Protein AF-A0A1F3T112-F1 (afdb_monomer_lite)

Sequence (238 aa):
MIRIKRAFFIVFVGALIASSVSVRAEDIHVVSDEAPTLCEIGVLLYGKCGAFRELAEWSGIPAPYRVRAGQKLILRHPGMPREQGRGLLLAYWRAHFGLPKSVASVEIARPEEKQLPEDKPPPTFEALVEKSTQTEMARNPESPRAVELRKITDVQTAFAKAREDFSQKNYEAALSGAREIREQDSAFLPAWLLELAVFRSLKKEEEARAFASELLVKHPSASALPVLRPYLNEVATP

pLDDT: mean 79.62, std 17.68, range [39.5, 98.38]

Structure (mmCIF, N/CA/C/O backbone):
data_AF-A0A1F3T112-F1
#
_entry.id   AF-A0A1F3T112-F1
#
loop_
_atom_site.group_PDB
_atom_site.id
_atom_site.type_symbol
_atom_site.label_atom_id
_atom_site.label_alt_id
_atom_site.label_comp_id
_atom_site.label_asym_id
_atom_site.label_entity_id
_atom_site.label_seq_id
_atom_site.pdbx_PDB_ins_code
_atom_site.Cartn_x
_atom_site.Cartn_y
_atom_site.Cartn_z
_atom_site.occupancy
_atom_site.B_iso_or_equiv
_atom_site.auth_seq_id
_atom_site.auth_comp_id
_atom_site.auth_asym_id
_atom_site.auth_atom_id
_atom_site.pdbx_PDB_model_num
ATOM 1 N N . MET A 1 1 ? 61.501 -43.255 -66.761 1.00 39.50 1 MET A N 1
ATOM 2 C CA . MET A 1 1 ? 61.876 -42.342 -65.653 1.00 39.50 1 MET A CA 1
ATOM 3 C C . MET A 1 1 ? 60.848 -41.217 -65.617 1.00 39.50 1 MET A C 1
ATOM 5 O O . MET A 1 1 ? 60.592 -40.691 -66.681 1.00 39.50 1 MET A O 1
ATOM 9 N N . ILE A 1 2 ? 60.149 -40.797 -64.563 1.00 42.50 2 ILE A N 1
ATOM 10 C CA . ILE A 1 2 ? 59.969 -41.154 -63.147 1.00 42.50 2 ILE A CA 1
ATOM 11 C C . ILE A 1 2 ? 58.520 -40.690 -62.848 1.00 42.50 2 ILE A C 1
ATOM 13 O O . ILE A 1 2 ? 58.177 -39.550 -63.149 1.00 42.50 2 ILE A O 1
ATOM 17 N N . ARG A 1 3 ? 57.645 -41.560 -62.318 1.00 45.06 3 ARG A N 1
ATOM 18 C CA . ARG A 1 3 ? 56.271 -41.204 -61.900 1.00 45.06 3 ARG A CA 1
ATOM 19 C C . ARG A 1 3 ? 56.273 -40.925 -60.394 1.00 45.06 3 ARG A C 1
ATOM 21 O O . ARG A 1 3 ? 56.417 -41.861 -59.615 1.00 45.06 3 ARG A O 1
ATOM 28 N N . ILE A 1 4 ? 56.095 -39.670 -59.984 1.00 50.81 4 ILE A N 1
ATOM 29 C CA . ILE A 1 4 ? 55.945 -39.290 -58.570 1.00 50.81 4 ILE A CA 1
ATOM 30 C C . ILE A 1 4 ? 54.456 -39.360 -58.213 1.00 50.81 4 ILE A C 1
ATOM 32 O O . ILE A 1 4 ? 53.668 -38.509 -58.618 1.00 50.81 4 ILE A O 1
ATOM 36 N N . LYS A 1 5 ? 54.063 -40.393 -57.462 1.00 57.38 5 LYS A N 1
ATOM 37 C CA . LYS A 1 5 ? 52.743 -40.484 -56.825 1.00 57.38 5 LYS A CA 1
ATOM 38 C C . LYS A 1 5 ? 52.795 -39.706 -55.507 1.00 57.38 5 LYS A C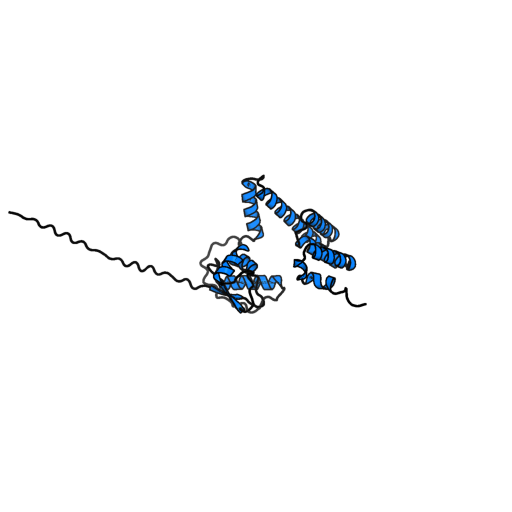 1
ATOM 40 O O . LYS A 1 5 ? 53.465 -40.139 -54.576 1.00 57.38 5 LYS A O 1
ATOM 45 N N . ARG A 1 6 ? 52.108 -38.565 -55.419 1.00 55.00 6 ARG A N 1
ATOM 46 C CA . ARG A 1 6 ? 51.871 -37.868 -54.144 1.00 55.00 6 ARG A CA 1
ATOM 47 C C . ARG A 1 6 ? 50.608 -38.441 -53.503 1.00 55.00 6 ARG A C 1
ATOM 49 O O . ARG A 1 6 ? 49.518 -38.257 -54.031 1.00 55.00 6 ARG A O 1
ATOM 56 N N . ALA A 1 7 ? 50.772 -39.160 -52.397 1.00 54.03 7 ALA A N 1
ATOM 57 C CA . ALA A 1 7 ? 49.674 -39.592 -51.542 1.00 54.03 7 ALA A CA 1
ATOM 58 C C . ALA A 1 7 ? 49.319 -38.447 -50.580 1.00 54.03 7 ALA A C 1
ATOM 60 O O . ALA A 1 7 ? 50.160 -38.016 -49.796 1.00 54.03 7 ALA A O 1
ATOM 61 N N . PHE A 1 8 ? 48.089 -37.940 -50.666 1.00 51.94 8 PHE A N 1
ATOM 62 C CA . PHE A 1 8 ? 47.525 -37.000 -49.699 1.00 51.94 8 PHE A CA 1
ATOM 63 C C . PHE A 1 8 ? 46.836 -37.809 -48.597 1.00 51.94 8 PHE A C 1
ATOM 65 O O . PHE A 1 8 ? 45.792 -38.416 -48.825 1.00 51.94 8 PHE A O 1
ATOM 72 N N . PHE A 1 9 ? 47.444 -37.846 -47.414 1.00 43.34 9 PHE A N 1
ATOM 73 C CA . PHE A 1 9 ? 46.849 -38.422 -46.211 1.00 43.34 9 PHE A CA 1
ATOM 74 C C . PHE A 1 9 ? 46.041 -37.313 -45.523 1.00 43.34 9 PHE A C 1
ATOM 76 O O . PHE A 1 9 ? 46.605 -36.439 -44.869 1.00 43.34 9 PHE A O 1
ATOM 83 N N . ILE A 1 10 ? 44.723 -37.295 -45.730 1.00 50.50 10 ILE A N 1
ATOM 84 C CA . ILE A 1 10 ? 43.816 -36.400 -45.003 1.00 50.50 10 ILE A CA 1
ATOM 85 C C . ILE A 1 10 ? 43.464 -37.098 -43.689 1.00 50.50 10 ILE A C 1
ATOM 87 O O . ILE A 1 10 ? 42.673 -38.038 -43.664 1.00 50.50 10 ILE A O 1
ATOM 91 N N . VAL A 1 11 ? 44.081 -36.654 -42.595 1.00 50.38 11 VAL A N 1
ATOM 92 C CA . VAL A 1 11 ? 43.719 -37.064 -41.234 1.00 50.38 11 VAL A CA 1
ATOM 93 C C . VAL A 1 11 ? 42.527 -36.213 -40.795 1.00 50.38 11 VAL A C 1
ATOM 95 O O . VAL A 1 11 ? 42.681 -35.049 -40.434 1.00 50.38 11 VAL A O 1
ATOM 98 N N . PHE A 1 12 ? 41.324 -36.785 -40.857 1.00 43.09 12 PHE A N 1
ATOM 99 C CA . PHE A 1 12 ? 40.113 -36.190 -40.289 1.00 43.09 12 PHE A CA 1
ATOM 100 C C . PHE A 1 12 ? 40.111 -36.448 -38.775 1.00 43.09 12 PHE A C 1
ATOM 102 O O . PHE A 1 12 ? 39.718 -37.516 -38.309 1.00 43.09 12 PHE A O 1
ATOM 109 N N . VAL A 1 13 ? 40.589 -35.478 -37.994 1.00 50.38 13 VAL A N 1
ATOM 110 C CA . VAL A 1 13 ? 40.415 -35.474 -36.535 1.00 50.38 13 VAL A CA 1
ATOM 111 C C . VAL A 1 13 ? 38.978 -35.041 -36.249 1.00 50.38 13 VAL A C 1
ATOM 113 O O . VAL A 1 13 ? 38.666 -33.855 -36.179 1.00 50.38 13 VAL A O 1
ATOM 116 N N . GLY A 1 14 ? 38.079 -36.019 -36.144 1.00 41.16 14 GLY A N 1
ATOM 117 C CA . GLY A 1 14 ? 36.708 -35.811 -35.689 1.00 41.16 14 GLY A CA 1
ATOM 118 C C . GLY A 1 14 ? 36.683 -35.499 -34.195 1.00 41.16 14 GLY A C 1
ATOM 119 O O . GLY A 1 14 ? 36.590 -36.404 -33.371 1.00 41.16 14 GLY A O 1
ATOM 120 N N . ALA A 1 15 ? 36.773 -34.218 -33.840 1.00 48.06 15 ALA A N 1
ATOM 121 C CA . ALA A 1 15 ? 36.505 -33.754 -32.486 1.00 48.06 15 ALA A CA 1
ATOM 122 C C . ALA A 1 15 ? 34.986 -33.774 -32.237 1.00 48.06 15 ALA A C 1
ATOM 124 O O . ALA A 1 15 ? 34.260 -32.863 -32.630 1.00 48.06 15 ALA A O 1
ATOM 125 N N . LEU A 1 16 ? 34.503 -34.836 -31.588 1.00 46.22 16 LEU A N 1
ATOM 126 C CA . LEU A 1 16 ? 33.183 -34.881 -30.959 1.00 46.22 16 LEU A CA 1
ATOM 127 C C . LEU A 1 16 ? 33.175 -33.888 -29.790 1.00 46.22 16 LEU A C 1
ATOM 129 O O . LEU A 1 16 ? 33.554 -34.219 -28.669 1.00 46.22 16 LEU A O 1
ATOM 133 N N . ILE A 1 17 ? 32.757 -32.651 -30.054 1.00 45.97 17 ILE A N 1
ATOM 134 C CA . ILE A 1 17 ? 32.408 -31.705 -28.996 1.00 45.97 17 ILE A CA 1
ATOM 135 C C . ILE A 1 17 ? 31.058 -32.166 -28.446 1.00 45.97 17 ILE A C 1
ATOM 137 O O . ILE A 1 17 ? 30.002 -31.810 -28.965 1.00 45.97 17 ILE A O 1
ATOM 141 N N . ALA A 1 18 ? 31.087 -33.004 -27.412 1.00 47.16 18 ALA A N 1
ATOM 142 C CA . ALA A 1 18 ? 29.920 -33.245 -26.583 1.00 47.16 18 ALA A CA 1
ATOM 143 C C . ALA A 1 18 ? 29.601 -31.932 -25.857 1.00 47.16 18 ALA A C 1
ATOM 145 O O . ALA A 1 18 ? 30.180 -31.623 -24.817 1.00 47.16 18 ALA A O 1
ATOM 146 N N . SER A 1 19 ? 28.720 -31.116 -26.436 1.00 43.19 19 SER A N 1
ATOM 147 C CA . SER A 1 19 ? 28.121 -29.987 -25.736 1.00 43.19 19 SER A CA 1
ATOM 148 C C . SER A 1 19 ? 27.306 -30.554 -24.580 1.00 43.19 19 SER A C 1
ATOM 150 O O . SER A 1 19 ? 26.163 -30.973 -24.749 1.00 43.19 19 SER A O 1
ATOM 152 N N . SER A 1 20 ? 27.910 -30.617 -23.397 1.00 45.00 20 SER A N 1
ATOM 153 C CA . SER A 1 20 ? 27.201 -30.898 -22.160 1.00 45.00 20 SER A CA 1
ATOM 154 C C . SER A 1 20 ? 26.213 -29.759 -21.928 1.00 45.00 20 SER A C 1
ATOM 156 O O . SER A 1 20 ? 26.572 -28.705 -21.399 1.00 45.00 20 SER A O 1
ATOM 158 N N . VAL A 1 21 ? 24.968 -29.955 -22.365 1.00 47.19 21 VAL A N 1
ATOM 159 C CA . VAL A 1 21 ? 23.830 -29.154 -21.925 1.00 47.19 21 VAL A CA 1
ATOM 160 C C . VAL A 1 21 ? 23.711 -29.423 -20.434 1.00 47.19 21 VAL A C 1
ATOM 162 O O . VAL A 1 21 ? 23.165 -30.436 -20.006 1.00 47.19 21 VAL A O 1
ATOM 165 N N . SER A 1 22 ? 24.318 -28.548 -19.637 1.00 49.19 22 SER A N 1
ATOM 166 C CA . SER A 1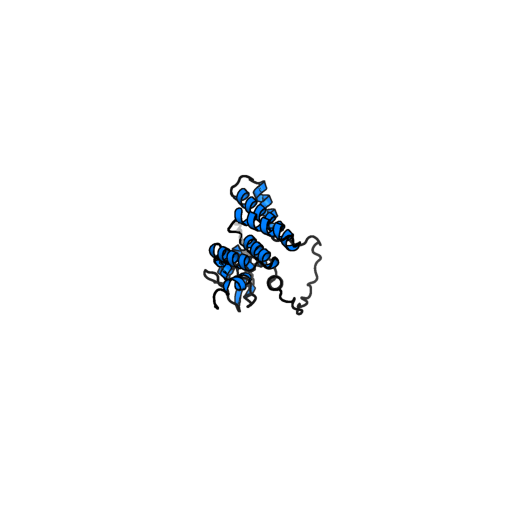 22 ? 24.122 -28.536 -18.197 1.00 49.19 22 SER A CA 1
ATOM 167 C C . SER A 1 22 ? 22.663 -28.159 -17.974 1.00 49.19 22 SER A C 1
ATOM 169 O O . SER A 1 22 ? 22.294 -26.984 -18.039 1.00 49.19 22 SER A O 1
ATOM 171 N N . VAL A 1 23 ? 21.811 -29.177 -17.833 1.00 48.25 23 VAL A N 1
ATOM 172 C CA . VAL A 1 23 ? 20.421 -29.025 -17.413 1.00 48.25 23 VAL A CA 1
ATOM 173 C C . VAL A 1 23 ? 20.492 -28.448 -16.008 1.00 48.25 23 VAL A C 1
ATOM 175 O O . VAL A 1 23 ? 20.708 -29.161 -15.030 1.00 48.25 23 VAL A O 1
ATOM 178 N N . ARG A 1 24 ? 20.425 -27.118 -15.920 1.00 57.62 24 ARG A N 1
ATOM 179 C CA . ARG A 1 24 ? 20.370 -26.418 -14.643 1.00 57.62 24 ARG A CA 1
ATOM 180 C C . ARG A 1 24 ? 19.117 -26.909 -13.932 1.00 57.62 24 ARG A C 1
ATOM 182 O O . ARG A 1 24 ? 18.027 -26.806 -14.490 1.00 57.62 24 ARG A O 1
ATOM 189 N N . ALA A 1 25 ? 19.299 -27.477 -12.744 1.00 63.38 25 ALA A N 1
ATOM 190 C CA . ALA A 1 25 ? 18.195 -27.889 -11.896 1.00 63.38 25 ALA A CA 1
ATOM 191 C C . ALA A 1 25 ? 17.246 -26.696 -11.718 1.00 63.38 25 ALA A C 1
ATOM 193 O O . ALA A 1 25 ? 17.682 -25.602 -11.359 1.00 63.38 25 ALA A O 1
ATOM 194 N N . GLU A 1 26 ? 15.973 -26.887 -12.052 1.00 74.25 26 GLU A N 1
ATOM 195 C CA . GLU A 1 26 ? 14.955 -25.866 -11.836 1.00 74.25 26 GLU A CA 1
ATOM 196 C C . GLU A 1 26 ? 14.744 -25.691 -10.329 1.00 74.25 26 GLU A C 1
ATOM 198 O O . GLU A 1 26 ? 14.523 -26.667 -9.606 1.00 74.25 26 GLU A O 1
ATOM 203 N N . ASP A 1 27 ? 14.819 -24.453 -9.843 1.00 80.75 27 ASP A N 1
ATOM 204 C CA . ASP A 1 27 ? 14.589 -24.170 -8.432 1.00 80.75 27 ASP A CA 1
ATOM 205 C C . ASP A 1 27 ? 13.086 -24.196 -8.150 1.00 80.75 27 ASP A C 1
ATOM 207 O O . ASP A 1 27 ? 12.318 -23.379 -8.656 1.00 80.75 27 ASP A O 1
ATOM 211 N N . ILE A 1 28 ? 12.650 -25.144 -7.321 1.00 85.25 28 ILE A N 1
ATOM 212 C CA . ILE A 1 28 ? 11.244 -25.265 -6.925 1.00 85.25 28 ILE A CA 1
ATOM 213 C C . ILE A 1 28 ? 11.019 -24.504 -5.615 1.00 85.25 28 ILE A C 1
ATOM 215 O O . ILE A 1 28 ? 11.576 -24.853 -4.566 1.00 85.25 28 ILE A O 1
ATOM 219 N N . HIS A 1 29 ? 10.153 -23.496 -5.648 1.00 83.56 29 HIS A N 1
ATOM 220 C CA . HIS A 1 29 ? 9.624 -22.823 -4.465 1.00 83.56 29 HIS A CA 1
ATOM 221 C C . HIS A 1 29 ? 8.241 -23.375 -4.122 1.00 83.56 29 HIS A C 1
ATOM 223 O O . HIS A 1 29 ? 7.421 -23.583 -5.007 1.00 83.56 29 HIS A O 1
ATOM 229 N N . VAL A 1 30 ? 7.969 -23.630 -2.844 1.00 85.88 30 VAL A N 1
ATOM 230 C CA . VAL A 1 30 ? 6.639 -24.051 -2.387 1.00 85.88 30 VAL A CA 1
ATOM 231 C C . VAL A 1 30 ? 5.986 -22.855 -1.717 1.00 85.88 30 VAL A C 1
ATOM 233 O O . VAL A 1 30 ? 6.515 -22.346 -0.732 1.00 85.88 30 VAL A O 1
ATOM 236 N N . VAL A 1 31 ? 4.854 -22.427 -2.266 1.00 84.12 31 VAL A N 1
ATOM 237 C CA . VAL A 1 31 ? 4.015 -21.352 -1.733 1.00 84.12 31 VAL A CA 1
ATOM 238 C C . VAL A 1 31 ? 3.569 -21.769 -0.331 1.00 84.12 31 VAL A C 1
ATOM 240 O O . VAL A 1 31 ? 2.913 -22.794 -0.181 1.00 84.12 31 VAL A O 1
ATOM 243 N N . SER A 1 32 ? 3.949 -21.037 0.711 1.00 77.25 32 SER A N 1
ATOM 244 C CA . SER A 1 32 ? 3.399 -21.228 2.057 1.00 77.25 32 SER A CA 1
ATOM 245 C C . SER A 1 32 ? 1.956 -20.705 2.171 1.00 77.25 32 SER A C 1
ATOM 247 O O . SER A 1 32 ? 1.425 -20.029 1.296 1.00 77.25 32 SER A O 1
ATOM 249 N N . ASP A 1 33 ? 1.288 -21.047 3.262 1.00 71.88 33 ASP A N 1
ATOM 250 C CA . ASP A 1 33 ? 0.106 -20.340 3.777 1.00 71.88 33 ASP A CA 1
ATOM 251 C C . ASP A 1 33 ? 0.403 -18.869 4.114 1.00 71.88 33 ASP A C 1
ATOM 253 O O . ASP A 1 33 ? -0.454 -18.002 3.972 1.00 71.88 33 ASP A O 1
ATOM 257 N N . GLU A 1 34 ? 1.655 -18.594 4.459 1.00 66.56 34 GLU A N 1
ATOM 258 C CA . GLU A 1 34 ? 2.261 -17.271 4.598 1.00 66.56 34 GLU A CA 1
ATOM 259 C C . GLU A 1 34 ? 2.786 -16.692 3.263 1.00 66.56 34 GLU A C 1
ATOM 261 O O . GLU A 1 34 ? 3.759 -15.942 3.263 1.00 66.56 34 GLU A O 1
ATOM 266 N N . ALA A 1 35 ? 2.274 -17.112 2.100 1.00 61.72 35 ALA A N 1
ATOM 267 C CA . ALA A 1 35 ? 2.962 -16.790 0.852 1.00 61.72 35 ALA A CA 1
ATOM 268 C C . ALA A 1 35 ? 2.615 -15.422 0.252 1.00 61.72 35 ALA A C 1
ATOM 270 O O . ALA A 1 35 ? 1.434 -15.108 0.069 1.00 61.72 35 ALA A O 1
ATOM 271 N N . PRO A 1 36 ? 3.639 -14.689 -0.220 1.00 69.44 36 PRO A N 1
ATOM 272 C CA . PRO A 1 36 ? 3.463 -13.539 -1.088 1.00 69.44 36 PRO A CA 1
ATOM 273 C C . PRO A 1 36 ? 2.715 -13.871 -2.379 1.00 69.44 36 PRO A C 1
ATOM 275 O O . PRO A 1 36 ? 2.816 -14.959 -2.951 1.00 69.44 36 PRO A O 1
ATOM 278 N N . THR A 1 37 ? 1.975 -12.882 -2.866 1.00 83.06 37 THR A N 1
ATOM 279 C CA . THR A 1 37 ? 1.423 -12.854 -4.217 1.00 83.06 37 THR A CA 1
ATOM 280 C C . THR A 1 37 ? 2.536 -13.059 -5.250 1.00 83.06 37 THR A C 1
ATOM 282 O O . THR A 1 37 ? 3.698 -12.718 -5.027 1.00 83.06 37 THR A O 1
ATOM 285 N N . LEU A 1 38 ? 2.195 -13.563 -6.440 1.00 86.00 38 LEU A N 1
ATOM 286 C CA . LEU A 1 38 ? 3.172 -13.721 -7.528 1.00 86.00 38 LEU A CA 1
ATOM 287 C C . LEU A 1 38 ? 3.901 -12.407 -7.881 1.00 86.00 38 LEU A C 1
ATOM 289 O O . LEU A 1 38 ? 5.060 -12.450 -8.286 1.00 86.00 38 LEU A O 1
ATOM 293 N N . CYS A 1 39 ? 3.247 -11.250 -7.715 1.00 83.38 39 CYS A N 1
ATOM 294 C CA . CYS A 1 39 ? 3.878 -9.940 -7.902 1.00 83.38 39 CYS A CA 1
ATOM 295 C C . CYS A 1 39 ? 4.933 -9.662 -6.828 1.00 83.38 39 CYS A C 1
ATOM 297 O O . CYS A 1 39 ? 6.038 -9.263 -7.175 1.00 83.38 39 CYS A O 1
ATOM 299 N N . GLU A 1 40 ? 4.643 -9.922 -5.553 1.00 82.50 40 GLU A N 1
ATOM 300 C CA . GLU A 1 40 ? 5.615 -9.759 -4.464 1.00 82.50 40 GLU A CA 1
ATOM 301 C C . GLU A 1 40 ? 6.806 -10.709 -4.625 1.00 82.50 40 GLU A C 1
ATOM 303 O O . GLU A 1 40 ? 7.947 -10.282 -4.474 1.00 82.50 40 GLU A O 1
ATOM 308 N N . ILE A 1 41 ? 6.567 -11.962 -5.031 1.00 84.19 41 ILE A N 1
ATOM 309 C CA . ILE A 1 41 ? 7.642 -12.903 -5.388 1.00 84.19 41 ILE A CA 1
ATOM 310 C C . ILE A 1 41 ? 8.484 -12.333 -6.540 1.00 84.19 41 ILE A C 1
ATOM 312 O O . ILE A 1 41 ? 9.713 -12.353 -6.480 1.00 84.19 41 ILE A O 1
ATOM 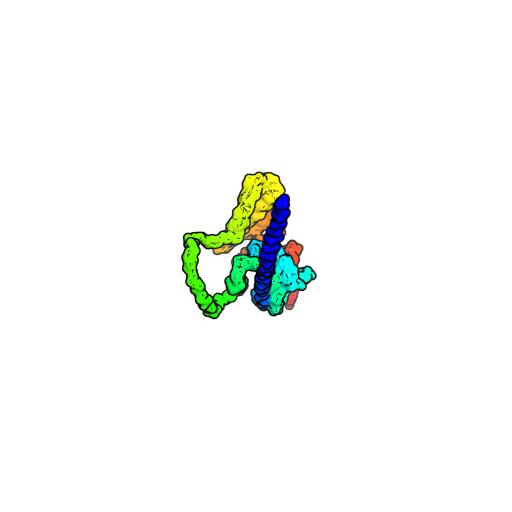316 N N . GLY A 1 42 ? 7.835 -11.783 -7.569 1.00 85.69 42 GLY A N 1
ATOM 317 C CA . GLY A 1 42 ? 8.492 -11.121 -8.696 1.00 85.69 42 GLY A CA 1
ATOM 318 C C . GLY A 1 42 ? 9.348 -9.921 -8.280 1.00 85.69 42 GLY A C 1
ATOM 319 O O . GLY A 1 42 ? 10.491 -9.793 -8.709 1.00 85.69 42 GLY A O 1
ATOM 320 N N . VAL A 1 43 ? 8.840 -9.055 -7.405 1.00 80.75 43 VAL A N 1
ATOM 321 C CA . VAL A 1 43 ? 9.596 -7.906 -6.885 1.00 80.75 43 VAL A CA 1
ATOM 322 C C . VAL A 1 43 ? 10.783 -8.373 -6.045 1.00 80.75 43 VAL A C 1
ATOM 324 O O . VAL A 1 43 ? 11.893 -7.896 -6.259 1.00 80.75 43 VAL A O 1
ATOM 327 N N . LEU A 1 44 ? 10.576 -9.316 -5.126 1.00 80.31 44 LEU A N 1
ATOM 328 C CA . LEU A 1 44 ? 11.599 -9.721 -4.160 1.00 80.31 44 LEU A CA 1
ATOM 329 C C . LEU A 1 44 ? 12.722 -10.548 -4.785 1.00 80.31 44 LEU A C 1
ATOM 331 O O . LEU A 1 44 ? 13.876 -10.374 -4.407 1.00 80.31 44 LEU A O 1
ATOM 335 N N . LEU A 1 45 ? 12.402 -11.433 -5.732 1.00 82.00 45 LEU A N 1
ATOM 336 C CA . LEU A 1 45 ? 13.401 -12.296 -6.369 1.00 82.00 45 LEU A CA 1
ATOM 337 C C . LEU A 1 45 ? 13.936 -11.732 -7.690 1.00 82.00 45 LEU A C 1
ATOM 339 O O . LEU A 1 45 ? 15.067 -12.022 -8.058 1.00 82.00 45 LEU A O 1
ATOM 343 N N . TYR A 1 46 ? 13.142 -10.940 -8.416 1.00 82.25 46 TYR A N 1
ATOM 344 C CA . TYR A 1 46 ? 13.480 -10.484 -9.771 1.00 82.25 46 TYR A CA 1
ATOM 345 C C . TYR A 1 46 ? 13.518 -8.956 -9.917 1.00 82.25 46 TYR A C 1
ATOM 347 O O . TYR A 1 46 ? 13.775 -8.452 -11.010 1.00 82.25 46 TYR A O 1
ATOM 355 N N . GLY A 1 47 ? 13.248 -8.201 -8.847 1.00 79.75 47 GLY A N 1
ATOM 356 C CA . GLY A 1 47 ? 13.315 -6.736 -8.830 1.00 79.75 47 GLY A CA 1
ATOM 357 C C . GLY A 1 47 ? 12.200 -6.025 -9.603 1.00 79.75 47 GLY A C 1
ATOM 358 O O . GLY A 1 47 ? 12.234 -4.803 -9.733 1.00 79.75 47 GLY A O 1
ATOM 359 N N . LYS A 1 48 ? 11.210 -6.751 -10.140 1.00 84.38 48 LYS A N 1
ATOM 360 C CA . LYS A 1 48 ? 10.116 -6.174 -10.938 1.00 84.38 48 LYS A CA 1
ATOM 361 C C . LYS A 1 48 ? 8.807 -6.929 -10.708 1.00 84.38 48 LYS A C 1
ATOM 363 O O . LYS A 1 48 ? 8.766 -8.149 -10.834 1.00 84.38 48 LYS A O 1
ATOM 368 N N . CYS A 1 49 ? 7.702 -6.212 -10.478 1.00 79.38 49 CYS A N 1
ATOM 369 C CA . CYS A 1 49 ? 6.388 -6.860 -10.356 1.00 79.38 49 CYS A CA 1
ATOM 370 C C . CYS A 1 49 ? 6.035 -7.626 -11.638 1.00 79.38 49 CYS A C 1
ATOM 372 O O . CYS A 1 49 ? 5.577 -8.757 -11.558 1.00 79.38 49 CYS A O 1
ATOM 374 N N . GLY A 1 50 ? 6.352 -7.086 -12.825 1.00 85.38 50 GLY A N 1
ATOM 375 C CA . GLY A 1 50 ? 6.063 -7.728 -14.118 1.00 85.38 50 GLY A CA 1
ATOM 376 C C . GLY A 1 50 ? 6.615 -9.152 -14.296 1.00 85.38 50 GLY A C 1
ATOM 377 O O . GLY A 1 50 ? 6.089 -9.892 -15.126 1.00 85.38 50 GLY A O 1
ATOM 378 N N . ALA A 1 51 ? 7.597 -9.571 -13.486 1.00 87.19 51 ALA A N 1
ATOM 379 C CA . ALA A 1 51 ? 8.094 -10.948 -13.458 1.00 87.19 51 ALA A CA 1
ATOM 380 C C . ALA A 1 51 ? 7.022 -11.970 -13.036 1.00 87.19 51 ALA A C 1
ATOM 382 O O . ALA A 1 51 ? 7.174 -13.152 -13.325 1.00 87.19 51 ALA A O 1
ATOM 383 N N . PHE A 1 52 ? 5.912 -11.539 -12.421 1.00 90.19 52 PHE A N 1
ATOM 384 C CA . PHE A 1 52 ? 4.808 -12.425 -12.040 1.00 90.19 52 PHE A CA 1
ATOM 385 C C . PHE A 1 52 ? 4.256 -13.230 -13.227 1.00 90.19 52 PHE A C 1
ATOM 387 O O . PHE A 1 52 ? 3.825 -14.366 -13.045 1.00 90.19 52 PHE A O 1
ATOM 394 N N . ARG A 1 53 ? 4.267 -12.651 -14.440 1.00 91.38 53 ARG A N 1
ATOM 395 C CA . ARG A 1 53 ? 3.783 -13.311 -15.664 1.00 91.38 53 ARG A CA 1
ATOM 396 C C . ARG A 1 53 ? 4.728 -14.420 -16.101 1.00 91.38 53 ARG A C 1
ATOM 398 O O . ARG A 1 53 ? 4.269 -15.511 -16.406 1.00 91.38 53 ARG A O 1
ATOM 405 N N . GLU A 1 54 ? 6.026 -14.136 -16.068 1.00 89.62 54 GLU A N 1
ATOM 406 C CA . GLU A 1 54 ? 7.088 -15.093 -16.388 1.00 89.62 54 GLU A CA 1
ATOM 407 C C . GLU A 1 54 ? 7.071 -16.255 -15.377 1.00 89.62 54 GLU A C 1
ATOM 409 O O . GLU A 1 54 ? 7.028 -17.415 -15.769 1.00 89.62 54 GLU A O 1
ATOM 414 N N . LEU A 1 55 ? 6.975 -15.949 -14.077 1.00 89.81 55 LEU A N 1
ATOM 415 C CA . LEU A 1 55 ? 6.806 -16.930 -12.996 1.00 89.81 55 LEU A CA 1
ATOM 416 C C . LEU A 1 55 ? 5.571 -17.816 -13.191 1.00 89.81 55 LEU A C 1
ATOM 418 O O . LEU A 1 55 ? 5.640 -19.035 -13.007 1.00 89.81 55 LEU A O 1
ATOM 422 N N . ALA A 1 56 ? 4.436 -17.204 -13.535 1.00 92.44 56 ALA A N 1
ATOM 423 C CA . ALA A 1 56 ? 3.200 -17.924 -13.795 1.00 92.44 56 ALA A CA 1
ATOM 424 C C . ALA A 1 56 ? 3.333 -18.834 -15.018 1.00 92.44 56 ALA A C 1
ATOM 426 O O . ALA A 1 56 ? 2.937 -19.992 -14.949 1.00 92.44 56 ALA A O 1
ATOM 427 N N . GLU A 1 57 ? 3.936 -18.343 -16.100 1.00 91.44 57 GLU A N 1
ATOM 428 C CA . GLU A 1 57 ? 4.182 -19.108 -17.321 1.00 91.44 57 GLU A CA 1
ATOM 429 C C . GLU A 1 57 ? 5.113 -20.299 -17.063 1.00 91.44 57 GLU A C 1
ATOM 431 O O . GLU A 1 57 ? 4.765 -21.429 -17.404 1.00 91.44 57 GLU A O 1
ATOM 436 N N . TRP A 1 58 ? 6.239 -20.086 -16.373 1.00 91.44 58 TRP A N 1
ATOM 437 C CA . TRP A 1 58 ? 7.156 -21.166 -15.993 1.00 91.44 58 TRP A CA 1
ATOM 438 C C . TRP A 1 58 ? 6.477 -22.216 -15.121 1.00 91.44 58 TRP A C 1
ATOM 440 O O . TRP A 1 58 ? 6.774 -23.398 -15.252 1.00 91.44 58 TRP A O 1
ATOM 450 N N . SER A 1 59 ? 5.555 -21.791 -14.257 1.00 91.88 59 SER A N 1
ATOM 451 C CA . SER A 1 59 ? 4.833 -22.662 -13.325 1.00 91.88 59 SER A CA 1
ATOM 452 C C . SER A 1 59 ? 3.519 -23.216 -13.894 1.00 91.88 59 SER A C 1
ATOM 454 O O . SER A 1 59 ? 2.775 -23.872 -13.164 1.00 91.88 59 SER A O 1
ATOM 456 N N . GLY A 1 60 ? 3.195 -22.942 -15.165 1.00 92.94 60 GLY A N 1
ATOM 457 C CA . GLY A 1 60 ? 1.964 -23.406 -15.812 1.00 92.94 60 GLY A CA 1
ATOM 458 C C . GLY A 1 60 ? 0.671 -22.856 -15.195 1.00 92.94 60 GLY A C 1
ATOM 459 O O . GLY A 1 60 ? -0.350 -23.541 -15.187 1.00 92.94 60 GLY A O 1
ATOM 460 N N . ILE A 1 61 ? 0.698 -21.641 -14.644 1.00 93.06 61 ILE A N 1
ATOM 461 C CA . ILE A 1 61 ? -0.441 -21.010 -13.967 1.00 93.06 61 ILE A CA 1
ATOM 462 C C . ILE A 1 61 ? -1.200 -20.131 -14.971 1.00 93.06 61 ILE A C 1
ATOM 464 O O . ILE A 1 61 ? -0.676 -19.096 -15.390 1.00 93.06 61 ILE A O 1
ATOM 468 N N . PRO A 1 62 ? -2.443 -20.483 -15.347 1.00 93.12 62 PRO A N 1
ATOM 469 C CA . PRO A 1 62 ? -3.228 -19.670 -16.266 1.00 93.12 62 PRO A CA 1
ATOM 470 C C . PRO A 1 62 ? -3.703 -18.371 -15.601 1.00 93.12 62 PRO A C 1
ATOM 472 O O . PRO A 1 62 ? -3.804 -18.270 -14.374 1.00 93.12 62 PRO A O 1
ATOM 475 N N . ALA A 1 63 ? -4.062 -17.378 -16.418 1.00 88.50 63 ALA A N 1
ATOM 476 C CA . ALA A 1 63 ? -4.789 -16.204 -15.942 1.00 88.50 63 ALA A CA 1
ATOM 477 C C . ALA A 1 63 ? -6.068 -16.656 -15.193 1.00 88.50 63 ALA A C 1
ATOM 479 O O . ALA A 1 63 ? -6.750 -17.568 -15.663 1.00 88.50 63 ALA A O 1
ATOM 480 N N . PRO A 1 64 ? -6.402 -16.073 -14.026 1.00 91.06 64 PRO A N 1
ATOM 481 C CA . PRO A 1 64 ? -5.898 -14.814 -13.470 1.00 91.06 64 PRO A CA 1
ATOM 482 C C . PRO A 1 64 ? -4.686 -14.963 -12.522 1.00 91.06 64 PRO A C 1
ATOM 484 O O . PRO A 1 64 ? -4.568 -14.204 -11.566 1.00 91.06 64 PRO A O 1
ATOM 487 N N . TYR A 1 65 ? -3.798 -15.937 -12.756 1.00 91.06 65 TYR A N 1
ATOM 488 C CA . TYR A 1 65 ? -2.533 -16.124 -12.031 1.00 91.06 65 TYR A CA 1
ATOM 489 C C . TYR A 1 65 ? -2.717 -16.327 -10.521 1.00 91.06 65 TYR A C 1
ATOM 491 O O . TYR A 1 65 ? -2.016 -15.749 -9.695 1.00 91.06 65 TYR A O 1
ATOM 499 N N . ARG A 1 66 ? -3.703 -17.144 -10.138 1.00 89.00 66 ARG A N 1
ATOM 500 C CA . ARG A 1 66 ? -3.947 -17.468 -8.727 1.00 89.00 66 ARG A CA 1
ATOM 501 C C . ARG A 1 66 ? -2.971 -18.539 -8.254 1.00 89.00 66 ARG A C 1
ATOM 503 O O . ARG A 1 66 ? -2.888 -19.605 -8.858 1.00 89.00 66 ARG A O 1
ATOM 510 N N . VAL A 1 67 ? -2.309 -18.264 -7.136 1.00 88.81 67 VAL A N 1
ATOM 511 C CA . VAL A 1 67 ? -1.499 -19.233 -6.390 1.00 88.81 67 VAL A CA 1
ATOM 512 C C . VAL A 1 67 ? -2.225 -19.686 -5.130 1.00 88.81 67 VAL A C 1
ATOM 514 O O . VAL A 1 67 ? -3.033 -18.944 -4.571 1.00 88.81 67 VAL A O 1
ATOM 517 N N . ARG A 1 68 ? -1.964 -20.919 -4.696 1.00 88.62 68 ARG A N 1
ATOM 518 C CA . ARG A 1 68 ? -2.487 -21.494 -3.448 1.00 88.62 68 ARG A CA 1
ATOM 519 C C . ARG A 1 68 ? -1.342 -21.970 -2.563 1.00 88.62 68 ARG A C 1
ATOM 521 O O . ARG A 1 68 ? -0.318 -22.410 -3.078 1.00 88.62 68 ARG A O 1
ATOM 528 N N . ALA A 1 69 ? -1.547 -21.955 -1.250 1.00 84.38 69 ALA A N 1
ATOM 529 C CA . ALA A 1 69 ? -0.631 -22.596 -0.313 1.00 84.38 69 ALA A CA 1
ATOM 530 C C . ALA A 1 69 ? -0.382 -24.066 -0.707 1.00 84.38 69 ALA A C 1
ATOM 532 O O . ALA A 1 69 ? -1.291 -24.774 -1.145 1.00 84.38 69 ALA A O 1
ATOM 533 N N . GLY A 1 70 ? 0.867 -24.505 -0.598 1.00 85.31 70 GLY A N 1
ATOM 534 C CA . GLY A 1 70 ? 1.371 -25.799 -1.053 1.00 85.31 70 GLY A CA 1
ATOM 535 C C . GLY A 1 70 ? 1.684 -25.887 -2.552 1.00 85.31 70 GLY A C 1
ATOM 536 O O . GLY A 1 70 ? 2.277 -26.877 -2.986 1.00 85.31 70 GLY A O 1
ATOM 537 N N . GLN A 1 71 ? 1.324 -24.886 -3.363 1.00 91.69 71 GLN A N 1
ATOM 538 C CA . GLN A 1 71 ? 1.600 -24.906 -4.799 1.00 91.69 71 GLN A CA 1
ATOM 539 C C . GLN A 1 71 ? 3.101 -24.765 -5.072 1.00 91.69 71 GLN A C 1
ATOM 541 O O . GLN A 1 71 ? 3.793 -23.958 -4.455 1.00 91.69 71 GLN A O 1
ATOM 546 N N . LYS A 1 72 ? 3.612 -25.559 -6.015 1.00 90.81 72 LYS A N 1
ATOM 547 C CA . LYS A 1 72 ? 5.004 -25.487 -6.464 1.00 90.81 72 LYS A CA 1
ATOM 548 C C . LYS A 1 72 ? 5.128 -24.435 -7.563 1.00 90.81 72 LYS A C 1
ATOM 550 O O . LYS A 1 72 ? 4.429 -24.520 -8.568 1.00 90.81 72 LYS A O 1
ATOM 555 N N . LEU A 1 73 ? 6.015 -23.470 -7.362 1.00 89.69 73 LEU A N 1
ATOM 556 C CA . LEU A 1 73 ? 6.427 -22.478 -8.344 1.00 89.69 73 LEU A CA 1
ATOM 557 C C . LEU A 1 73 ? 7.809 -22.832 -8.873 1.00 89.69 73 LEU A C 1
ATOM 559 O O . LEU A 1 73 ? 8.716 -23.155 -8.103 1.00 89.69 73 LEU A O 1
ATOM 563 N N . ILE A 1 74 ? 7.955 -22.750 -10.188 1.00 89.38 74 ILE A N 1
ATOM 564 C CA . ILE A 1 74 ? 9.225 -22.920 -10.877 1.00 89.38 74 ILE A CA 1
ATOM 565 C C . ILE A 1 74 ? 9.900 -21.551 -10.929 1.00 89.38 74 ILE A C 1
ATOM 567 O O . ILE A 1 74 ? 9.417 -20.625 -11.581 1.00 89.38 74 ILE A O 1
ATOM 571 N N . LEU A 1 75 ? 11.019 -21.422 -10.221 1.00 86.25 75 LEU A N 1
ATOM 572 C CA . LEU A 1 75 ? 11.866 -20.239 -10.231 1.00 86.25 75 LEU A CA 1
ATOM 573 C C . LEU A 1 75 ? 13.007 -20.468 -11.219 1.00 86.25 75 LEU A C 1
ATOM 575 O O . LEU A 1 75 ? 13.896 -21.289 -10.993 1.00 86.25 75 LEU A O 1
ATOM 579 N N . ARG A 1 76 ? 13.011 -19.733 -12.331 1.00 82.31 76 ARG A N 1
ATOM 580 C CA . ARG A 1 76 ? 14.149 -19.738 -13.257 1.00 82.31 76 ARG A CA 1
ATOM 581 C C . ARG A 1 76 ? 15.014 -18.519 -12.985 1.00 82.31 76 ARG A C 1
ATOM 583 O O . ARG A 1 76 ? 14.509 -17.407 -13.023 1.00 82.31 76 ARG A O 1
ATOM 590 N N . HIS A 1 77 ? 16.303 -18.728 -12.711 1.00 68.75 77 HIS A N 1
ATOM 591 C CA . HIS A 1 77 ? 17.305 -17.655 -12.578 1.00 68.75 77 HIS A CA 1
ATOM 592 C C . HIS A 1 77 ? 16.930 -16.515 -11.606 1.00 68.75 77 HIS A C 1
ATOM 594 O O . HIS A 1 77 ? 16.946 -15.354 -12.005 1.00 68.75 77 HIS A O 1
ATOM 600 N N . PRO A 1 78 ? 16.655 -16.784 -10.318 1.00 63.00 78 PRO A N 1
ATOM 601 C CA . PRO A 1 78 ? 16.330 -15.722 -9.358 1.00 63.00 78 PRO A CA 1
ATOM 602 C C . PRO A 1 78 ? 17.491 -14.748 -9.042 1.00 63.00 78 PRO A C 1
ATOM 604 O O . PRO A 1 78 ? 17.429 -14.037 -8.052 1.00 63.00 78 PRO A O 1
ATOM 607 N N . GLY A 1 79 ? 18.590 -14.725 -9.812 1.00 66.50 79 GLY A N 1
ATOM 608 C CA . GLY A 1 79 ? 19.775 -13.887 -9.555 1.00 66.50 79 GLY A CA 1
ATOM 609 C C . GLY A 1 79 ? 20.493 -14.164 -8.223 1.00 66.50 79 GLY A C 1
ATOM 610 O O . GLY A 1 79 ? 21.567 -13.620 -7.988 1.00 66.50 79 GLY A O 1
ATOM 611 N N . MET A 1 80 ? 19.927 -15.024 -7.372 1.00 69.81 80 MET A N 1
ATOM 612 C CA . MET A 1 80 ? 20.363 -15.311 -6.012 1.00 69.81 80 MET A CA 1
ATOM 613 C C . MET A 1 80 ? 20.146 -16.795 -5.657 1.00 69.81 80 MET A C 1
ATOM 615 O O . MET A 1 80 ? 19.274 -17.441 -6.239 1.00 69.81 80 MET A O 1
ATOM 619 N N . PRO A 1 81 ? 20.888 -17.356 -4.686 1.00 75.38 81 PRO A N 1
ATOM 620 C CA . PRO A 1 81 ? 20.673 -18.718 -4.199 1.00 75.38 81 PRO A CA 1
ATOM 621 C C . PRO A 1 81 ? 19.284 -18.933 -3.576 1.00 75.38 81 PRO A C 1
ATOM 623 O O . PRO A 1 81 ? 18.768 -18.071 -2.860 1.00 75.38 81 PRO A O 1
ATOM 626 N N . ARG A 1 82 ? 18.716 -20.132 -3.766 1.00 68.31 82 ARG A N 1
ATOM 627 C CA . ARG A 1 82 ? 17.382 -20.539 -3.279 1.00 68.31 82 ARG A CA 1
ATOM 628 C C . ARG A 1 82 ? 17.133 -20.239 -1.799 1.00 68.31 82 ARG A C 1
ATOM 630 O O . ARG A 1 82 ? 16.093 -19.679 -1.456 1.00 68.31 82 ARG A O 1
ATOM 637 N N . GLU A 1 83 ? 18.071 -20.601 -0.925 1.00 74.69 83 GLU A N 1
ATOM 638 C CA . GLU A 1 83 ? 17.934 -20.386 0.524 1.00 74.69 83 GLU A CA 1
ATOM 639 C C . GLU A 1 83 ? 17.901 -18.898 0.882 1.00 74.69 83 GLU A C 1
ATOM 641 O O . GLU A 1 83 ? 17.126 -18.476 1.740 1.00 74.69 83 GLU A O 1
ATOM 646 N N . GLN A 1 84 ? 18.677 -18.080 0.170 1.00 75.19 84 GLN A N 1
ATOM 647 C CA . GLN A 1 84 ? 18.707 -16.638 0.383 1.00 75.19 84 GLN A CA 1
ATOM 648 C C . GLN A 1 84 ? 17.399 -15.985 -0.092 1.00 75.19 84 GLN A C 1
ATOM 650 O O . GLN A 1 84 ? 16.832 -15.164 0.627 1.00 75.19 84 GLN A O 1
ATOM 655 N N . GLY A 1 85 ? 16.865 -16.403 -1.246 1.00 71.88 85 GLY A N 1
ATOM 656 C CA . GLY A 1 85 ? 15.561 -15.941 -1.734 1.00 71.88 85 GLY A CA 1
ATOM 657 C C . GLY A 1 85 ? 14.411 -16.335 -0.810 1.00 71.88 85 GLY A C 1
ATOM 658 O O . GLY A 1 85 ? 13.567 -15.506 -0.471 1.00 71.88 85 GLY A O 1
ATOM 659 N N . ARG A 1 86 ? 14.415 -17.578 -0.312 1.00 72.50 86 ARG A N 1
ATOM 660 C CA . ARG A 1 86 ? 13.458 -18.036 0.705 1.00 72.50 86 ARG A CA 1
ATOM 661 C C . ARG A 1 86 ? 13.563 -17.209 1.989 1.00 72.50 86 ARG A C 1
ATOM 663 O O . ARG A 1 86 ? 12.535 -16.823 2.539 1.00 72.50 86 ARG A O 1
ATOM 670 N N . GLY A 1 87 ? 14.783 -16.929 2.447 1.00 76.38 87 GLY A N 1
ATOM 671 C CA . GLY A 1 87 ? 15.041 -16.099 3.621 1.00 76.38 87 GLY A CA 1
ATOM 672 C C . GLY A 1 87 ? 14.498 -14.677 3.474 1.00 76.38 87 GLY A C 1
ATOM 673 O O . GLY A 1 87 ? 13.828 -14.196 4.386 1.00 76.38 87 GLY A O 1
ATOM 674 N N . LEU A 1 88 ? 14.716 -14.033 2.320 1.00 75.50 88 LEU A N 1
ATOM 675 C CA . LEU A 1 88 ? 14.177 -12.700 2.026 1.00 75.50 88 LEU A CA 1
ATOM 676 C C . LEU A 1 88 ? 12.648 -12.682 2.016 1.00 75.50 88 LEU A C 1
ATOM 678 O O . LEU A 1 88 ? 12.054 -11.817 2.657 1.00 75.50 88 LEU A O 1
ATOM 682 N N . LEU A 1 89 ? 12.014 -13.647 1.341 1.00 73.38 89 LEU A N 1
ATOM 683 C CA . LEU A 1 89 ? 10.552 -13.760 1.290 1.00 73.38 89 LEU A CA 1
ATOM 684 C C . LEU A 1 89 ? 9.957 -13.897 2.697 1.00 73.38 89 LEU A C 1
ATOM 686 O O . LEU A 1 89 ? 9.035 -13.171 3.063 1.00 73.38 89 LEU A O 1
ATOM 690 N N . LEU A 1 90 ? 10.535 -14.783 3.509 1.00 74.75 90 LEU A N 1
ATOM 691 C CA . LEU A 1 90 ? 10.094 -15.028 4.880 1.00 74.75 90 LEU A CA 1
ATOM 692 C C . LEU A 1 90 ? 10.311 -13.801 5.781 1.00 74.75 90 LEU A C 1
ATOM 694 O O . LEU A 1 90 ? 9.456 -13.468 6.599 1.00 74.75 90 LEU A O 1
ATOM 698 N N . ALA A 1 91 ? 11.454 -13.122 5.650 1.00 75.19 91 ALA A N 1
ATOM 699 C CA . ALA A 1 91 ? 11.767 -11.926 6.427 1.00 75.19 91 ALA A CA 1
ATOM 700 C C . ALA A 1 91 ? 10.830 -10.760 6.082 1.00 75.19 91 ALA A C 1
ATOM 702 O O . ALA A 1 91 ? 10.305 -10.119 6.994 1.00 75.19 91 ALA A O 1
ATOM 703 N N . TYR A 1 92 ? 10.586 -10.528 4.787 1.00 74.44 92 TYR A N 1
ATOM 704 C CA . TYR A 1 92 ? 9.628 -9.536 4.303 1.00 74.44 92 TYR A CA 1
ATOM 705 C C . TYR A 1 92 ? 8.234 -9.796 4.881 1.00 74.44 92 TYR A C 1
ATOM 707 O O . TYR A 1 92 ? 7.627 -8.899 5.463 1.00 74.44 92 TYR A O 1
ATOM 715 N N . TRP A 1 93 ? 7.767 -11.045 4.808 1.00 68.62 93 TRP A N 1
ATOM 716 C CA . TRP A 1 93 ? 6.455 -11.432 5.319 1.00 68.62 93 TRP A CA 1
ATOM 717 C C . TRP A 1 93 ? 6.322 -11.194 6.823 1.00 68.62 93 TRP A C 1
ATOM 719 O O . TRP A 1 93 ? 5.374 -10.558 7.285 1.00 68.62 93 TRP A O 1
ATOM 729 N N . ARG A 1 94 ? 7.311 -11.637 7.607 1.00 77.38 94 ARG A N 1
ATOM 730 C CA . ARG A 1 94 ? 7.298 -11.431 9.060 1.00 77.38 94 ARG A CA 1
ATOM 731 C C . ARG A 1 94 ? 7.258 -9.957 9.435 1.00 77.38 94 ARG A C 1
ATOM 733 O O . ARG A 1 94 ? 6.521 -9.595 10.346 1.00 77.38 94 ARG A O 1
ATOM 740 N N . ALA A 1 95 ? 8.012 -9.117 8.726 1.00 75.75 95 ALA A N 1
ATOM 741 C CA . ALA A 1 95 ? 7.991 -7.675 8.939 1.00 75.75 95 ALA A CA 1
ATOM 742 C C . ALA A 1 95 ? 6.622 -7.068 8.597 1.00 75.75 95 ALA A C 1
ATOM 744 O O . ALA A 1 95 ? 6.114 -6.252 9.362 1.00 75.75 95 ALA A O 1
ATOM 745 N N . HIS A 1 96 ? 6.007 -7.496 7.491 1.00 72.88 96 HIS A N 1
ATOM 746 C CA . HIS A 1 96 ? 4.717 -6.976 7.042 1.00 72.88 96 HIS A CA 1
ATOM 747 C C . HIS A 1 96 ? 3.561 -7.342 7.988 1.00 72.88 96 HIS A C 1
ATOM 749 O O . HIS A 1 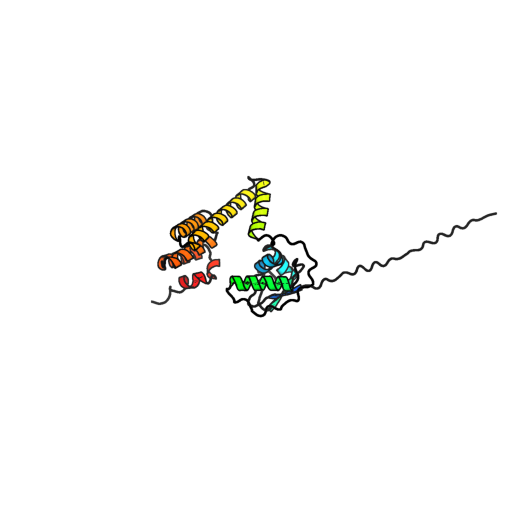96 ? 2.687 -6.518 8.243 1.00 72.88 96 HIS A O 1
ATOM 755 N N . PHE A 1 97 ? 3.579 -8.554 8.553 1.00 70.88 97 PHE A N 1
ATOM 756 C CA . PHE A 1 97 ? 2.514 -9.067 9.427 1.00 70.88 97 PHE A CA 1
ATOM 757 C C . PHE A 1 97 ? 2.837 -9.011 10.929 1.00 70.88 97 PHE A C 1
ATOM 759 O O . PHE A 1 97 ? 2.059 -9.507 11.741 1.00 70.88 97 PHE A O 1
ATOM 766 N N . GLY A 1 98 ? 3.969 -8.418 11.322 1.00 75.75 98 GLY A N 1
ATOM 767 C CA . GLY A 1 98 ? 4.373 -8.308 12.729 1.00 75.75 98 GLY A CA 1
ATOM 768 C C . GLY A 1 98 ? 4.662 -9.653 13.405 1.00 75.75 98 GLY A C 1
ATOM 769 O O . GLY A 1 98 ? 4.543 -9.771 14.624 1.00 75.75 98 GLY A O 1
ATOM 770 N N . LEU A 1 99 ? 5.024 -10.679 12.630 1.00 74.12 99 LEU A N 1
ATOM 771 C CA . LEU A 1 99 ? 5.344 -11.997 13.171 1.00 74.12 99 LEU A CA 1
ATOM 772 C C . LEU A 1 99 ? 6.720 -11.959 13.858 1.00 74.12 99 LEU A C 1
ATOM 774 O O . LEU A 1 99 ? 7.655 -11.334 13.341 1.00 74.12 99 LEU A O 1
ATOM 778 N N . PRO A 1 100 ? 6.889 -12.645 15.003 1.00 73.38 100 PRO A N 1
ATOM 779 C CA . PRO A 1 100 ? 8.164 -12.681 15.700 1.00 73.38 100 PRO A CA 1
ATOM 780 C C . PRO A 1 100 ? 9.255 -13.266 14.798 1.00 73.38 100 PRO A C 1
ATOM 782 O O . PRO A 1 100 ? 9.034 -14.209 14.030 1.00 73.38 100 PRO A O 1
ATOM 785 N N . LYS A 1 101 ? 10.469 -12.712 14.899 1.00 71.12 101 LYS A N 1
ATOM 786 C CA . LYS A 1 101 ? 11.651 -13.296 14.258 1.00 71.12 101 LYS A CA 1
ATOM 787 C C . LYS A 1 101 ? 11.800 -14.722 14.794 1.00 71.12 101 LYS A C 1
ATOM 789 O O . LYS A 1 101 ? 11.995 -14.899 15.993 1.00 71.12 101 LYS A O 1
ATOM 794 N N . SER A 1 102 ? 11.662 -15.730 13.930 1.00 60.47 102 SER A N 1
ATOM 795 C CA . SER A 1 102 ? 11.877 -17.115 14.354 1.00 60.47 102 SER A CA 1
ATOM 796 C C . SER A 1 102 ? 13.293 -17.251 14.894 1.00 60.47 102 SER A C 1
ATOM 798 O O . SER A 1 102 ? 14.254 -16.902 14.214 1.00 60.47 102 SER A O 1
ATOM 800 N N . VAL A 1 103 ? 13.395 -17.762 16.117 1.00 54.41 103 VAL A N 1
ATOM 801 C CA . VAL A 1 103 ? 14.664 -18.048 16.796 1.00 54.41 103 VAL A CA 1
ATOM 802 C C . VAL A 1 103 ? 15.384 -19.237 16.143 1.00 54.41 103 VAL A C 1
ATOM 804 O O . VAL A 1 103 ? 16.575 -19.430 16.356 1.00 54.41 103 VAL A O 1
ATOM 807 N N . ALA A 1 104 ? 14.689 -20.000 15.290 1.00 51.38 104 ALA A N 1
ATOM 808 C CA . ALA A 1 104 ? 15.278 -21.022 14.434 1.00 51.38 104 ALA A CA 1
ATOM 809 C C . ALA A 1 104 ? 15.908 -20.378 13.187 1.00 51.38 104 ALA A C 1
ATOM 811 O O . ALA A 1 104 ? 15.509 -20.635 12.050 1.00 51.38 104 ALA A O 1
ATOM 812 N N . SER A 1 105 ? 16.888 -19.506 13.405 1.00 46.50 105 SER A N 1
ATOM 813 C CA . SER A 1 105 ? 17.878 -19.205 12.381 1.00 46.50 105 SER A CA 1
ATOM 814 C C . SER A 1 105 ? 18.780 -20.425 12.304 1.00 46.50 105 SER A C 1
ATOM 816 O O . SER A 1 105 ? 19.600 -20.651 13.189 1.00 46.50 105 SER A O 1
ATOM 818 N N . VAL A 1 106 ? 18.596 -21.240 11.267 1.00 45.66 106 VAL A N 1
ATOM 819 C CA . VAL A 1 106 ? 19.649 -22.149 10.822 1.00 45.66 106 VAL A CA 1
ATOM 820 C C . VAL A 1 106 ? 20.882 -21.275 10.634 1.00 45.66 106 VAL A C 1
ATOM 822 O O . VAL A 1 106 ? 20.884 -20.367 9.803 1.00 45.66 106 VAL A O 1
ATOM 825 N N . GLU A 1 107 ? 21.886 -21.502 11.469 1.00 43.38 107 GLU A N 1
ATOM 826 C CA . GLU A 1 107 ? 23.231 -20.982 11.307 1.00 43.38 107 GLU A CA 1
ATOM 827 C C . GLU A 1 107 ? 23.768 -21.636 10.031 1.00 43.38 107 GLU A C 1
ATOM 829 O O . GLU A 1 107 ? 24.368 -22.708 10.043 1.00 43.38 107 GLU A O 1
ATOM 834 N N . ILE A 1 108 ? 23.395 -21.070 8.879 1.00 48.44 108 ILE A N 1
ATOM 835 C CA . ILE A 1 108 ? 23.934 -21.471 7.587 1.00 48.44 108 ILE A CA 1
ATOM 836 C C . ILE A 1 108 ? 25.421 -21.191 7.720 1.00 48.44 108 ILE A C 1
ATOM 838 O O . ILE A 1 108 ? 25.815 -20.026 7.782 1.00 48.44 108 ILE A O 1
ATOM 842 N N . ALA A 1 109 ? 26.211 -22.261 7.844 1.00 44.88 109 ALA A N 1
ATOM 843 C CA . ALA A 1 109 ? 27.658 -22.199 7.897 1.00 44.88 109 ALA A CA 1
ATOM 844 C C . ALA A 1 109 ? 28.116 -21.268 6.778 1.00 44.88 109 ALA A C 1
ATOM 846 O O . ALA A 1 109 ? 27.955 -21.575 5.595 1.00 44.88 109 ALA A O 1
ATOM 847 N N . ARG A 1 110 ? 28.585 -20.091 7.193 1.00 45.00 110 ARG A N 1
ATOM 848 C CA . ARG A 1 110 ? 29.086 -19.028 6.336 1.00 45.00 110 ARG A CA 1
ATOM 849 C C . ARG A 1 110 ? 30.178 -19.666 5.475 1.00 45.00 110 ARG A C 1
ATOM 851 O O . ARG A 1 110 ? 31.210 -20.036 6.035 1.00 45.00 110 ARG A O 1
ATOM 858 N N . PRO A 1 111 ? 29.952 -19.888 4.165 1.00 45.00 111 PRO A N 1
ATOM 859 C CA . PRO A 1 111 ? 31.002 -20.391 3.293 1.00 45.00 111 PRO A CA 1
ATOM 860 C C . PRO A 1 111 ? 32.150 -19.400 3.401 1.00 45.00 111 PRO A C 1
ATOM 862 O O . PRO A 1 111 ? 31.880 -18.200 3.343 1.00 45.00 111 PRO A O 1
ATOM 865 N N . GLU A 1 112 ? 33.374 -19.889 3.618 1.00 44.28 112 GLU A N 1
ATOM 866 C CA . GLU A 1 112 ? 34.562 -19.051 3.776 1.00 44.28 112 GLU A CA 1
ATOM 867 C C . GLU A 1 112 ? 34.561 -17.945 2.722 1.00 44.28 112 GLU A C 1
ATOM 869 O O . GLU A 1 112 ? 34.712 -18.160 1.515 1.00 44.28 112 GLU A O 1
ATOM 874 N N . GLU A 1 113 ? 34.262 -16.753 3.223 1.00 44.50 113 GLU A N 1
ATOM 875 C CA . GLU A 1 113 ? 34.016 -15.549 2.469 1.00 44.50 113 GLU A CA 1
ATOM 876 C C . GLU A 1 113 ? 35.376 -15.132 1.918 1.00 44.50 113 GLU A C 1
ATOM 878 O O . GLU A 1 113 ? 36.186 -14.513 2.608 1.00 44.50 113 GLU A O 1
ATOM 883 N N . LYS A 1 114 ? 35.667 -15.521 0.668 1.00 47.53 114 LYS A N 1
ATOM 884 C CA . LYS A 1 114 ? 36.642 -14.786 -0.140 1.00 47.53 114 LYS A CA 1
ATOM 885 C C . LYS A 1 114 ? 36.220 -13.333 -0.029 1.00 47.53 114 LYS A C 1
ATOM 887 O O . LYS A 1 114 ? 35.139 -13.010 -0.511 1.00 47.53 114 LYS A O 1
ATOM 892 N N . GLN A 1 115 ? 37.038 -12.531 0.651 1.00 44.03 115 GLN A N 1
ATOM 893 C CA . GLN A 1 115 ? 36.808 -11.118 0.921 1.00 44.03 115 GLN A CA 1
ATOM 894 C C . GLN A 1 115 ? 36.423 -10.420 -0.385 1.00 44.03 115 GLN A C 1
ATOM 896 O O . GLN A 1 115 ? 37.269 -10.060 -1.204 1.00 44.03 115 GLN A O 1
ATOM 901 N N . LEU A 1 116 ? 35.116 -10.318 -0.605 1.00 56.91 116 LEU A N 1
ATOM 902 C CA . LEU A 1 116 ? 34.533 -9.454 -1.603 1.00 56.91 116 LEU A CA 1
ATOM 903 C C . LEU A 1 116 ? 34.690 -8.053 -1.013 1.00 56.91 116 LEU A C 1
ATOM 905 O O . LEU A 1 116 ? 34.440 -7.905 0.186 1.00 56.91 116 LEU A O 1
ATOM 909 N N . PRO A 1 117 ? 35.162 -7.063 -1.788 1.00 55.78 117 PRO A N 1
ATOM 910 C CA . PRO A 1 117 ? 35.391 -5.722 -1.277 1.00 55.78 117 PRO A CA 1
ATOM 911 C C . PRO A 1 117 ? 34.183 -5.258 -0.466 1.00 55.78 117 PRO A C 1
ATOM 913 O O . PRO A 1 117 ? 33.062 -5.205 -0.971 1.00 55.78 117 PRO A O 1
ATOM 916 N N . GLU A 1 118 ? 34.444 -4.977 0.809 1.00 70.50 118 GLU A N 1
ATOM 917 C CA . GLU A 1 118 ? 33.607 -4.130 1.642 1.00 70.50 118 GLU A CA 1
ATOM 918 C C . GLU A 1 118 ? 33.364 -2.857 0.834 1.00 70.50 118 GLU A C 1
ATOM 920 O O . GLU A 1 118 ? 34.303 -2.095 0.637 1.00 70.50 118 GLU A O 1
ATOM 925 N N . ASP A 1 119 ? 32.167 -2.658 0.283 1.00 63.16 119 ASP A N 1
ATOM 926 C CA . ASP A 1 119 ? 31.544 -1.340 0.327 1.00 63.16 119 ASP A CA 1
ATOM 927 C C . ASP A 1 119 ? 30.153 -1.296 -0.309 1.00 63.16 119 ASP A C 1
ATOM 929 O O . ASP A 1 119 ? 29.944 -1.671 -1.463 1.00 63.16 119 ASP A O 1
ATOM 933 N N . LYS A 1 120 ? 29.259 -0.653 0.441 1.00 60.69 120 LYS A N 1
ATOM 934 C CA . LYS A 1 120 ? 27.901 -0.189 0.125 1.00 60.69 120 LYS A CA 1
ATOM 935 C C . LYS A 1 120 ? 26.771 -1.232 0.172 1.00 60.69 120 LYS A C 1
ATOM 937 O O . LYS A 1 120 ? 26.786 -2.217 -0.566 1.00 60.69 120 LYS A O 1
ATOM 942 N N . PRO A 1 121 ? 25.732 -0.984 1.000 1.00 74.06 121 PRO A N 1
ATOM 943 C CA . PRO A 1 121 ? 24.521 -1.790 0.972 1.00 74.06 121 PRO A CA 1
ATOM 944 C C . PRO A 1 121 ? 23.882 -1.725 -0.424 1.00 74.06 121 PRO A C 1
ATOM 946 O O . PRO A 1 121 ? 23.991 -0.694 -1.100 1.00 74.06 121 PRO A O 1
ATOM 949 N N . PRO A 1 122 ? 23.214 -2.805 -0.870 1.00 70.94 122 PRO A N 1
ATOM 950 C CA . PRO A 1 122 ? 22.482 -2.786 -2.126 1.00 70.94 122 PRO A CA 1
ATOM 951 C C . PRO A 1 122 ? 21.482 -1.618 -2.118 1.00 70.94 122 PRO A C 1
ATOM 953 O O . PRO A 1 122 ? 20.858 -1.359 -1.084 1.00 70.94 122 PRO A O 1
ATOM 956 N N . PRO A 1 123 ? 21.344 -0.888 -3.239 1.00 70.06 123 PRO A N 1
ATOM 957 C CA . PRO A 1 123 ? 20.440 0.251 -3.312 1.00 70.06 123 PRO A CA 1
ATOM 958 C C . PRO A 1 123 ? 19.012 -0.202 -2.999 1.00 70.06 123 PRO A C 1
ATOM 960 O O . PRO A 1 123 ? 18.569 -1.248 -3.481 1.00 70.06 123 PRO A O 1
ATOM 963 N N . THR A 1 124 ? 18.293 0.578 -2.189 1.00 79.06 124 THR A N 1
ATOM 964 C CA . THR A 1 124 ? 16.880 0.305 -1.914 1.00 79.06 124 THR A CA 1
ATOM 965 C C . THR A 1 124 ? 16.050 0.456 -3.187 1.00 79.06 124 THR A C 1
ATOM 967 O O . THR A 1 124 ? 16.473 1.077 -4.168 1.00 79.06 124 THR A O 1
ATOM 970 N N . PHE A 1 125 ? 14.850 -0.123 -3.188 1.00 61.25 125 PHE A N 1
ATOM 971 C CA . PHE A 1 125 ? 13.927 0.017 -4.310 1.00 61.25 125 PHE A CA 1
ATOM 972 C C . PHE A 1 125 ? 13.623 1.492 -4.604 1.00 61.25 125 PHE A C 1
ATOM 974 O O . PHE A 1 125 ? 13.616 1.873 -5.773 1.00 61.25 125 PHE A O 1
ATOM 981 N N . GLU A 1 126 ? 13.474 2.335 -3.571 1.00 74.50 126 GLU A N 1
ATOM 982 C CA . GLU A 1 126 ? 13.299 3.778 -3.770 1.00 74.50 126 GLU A CA 1
ATOM 983 C C . GLU A 1 126 ? 14.493 4.383 -4.516 1.00 74.50 126 GLU A C 1
ATOM 985 O O . GLU A 1 126 ? 14.304 5.063 -5.521 1.00 74.50 126 GLU A O 1
ATOM 990 N N . ALA A 1 127 ? 15.723 4.039 -4.120 1.00 76.19 127 ALA A N 1
ATOM 991 C CA . ALA A 1 127 ? 16.932 4.542 -4.769 1.00 76.19 127 ALA A CA 1
ATOM 992 C C . ALA A 1 127 ? 17.056 4.093 -6.241 1.00 76.19 127 ALA A C 1
ATOM 994 O O . ALA A 1 127 ? 17.558 4.834 -7.091 1.00 76.19 127 ALA A O 1
ATOM 995 N N . LEU A 1 128 ? 16.600 2.880 -6.576 1.00 74.88 128 LEU A N 1
ATOM 996 C CA . LEU A 1 128 ? 16.588 2.381 -7.958 1.00 74.88 128 LEU A CA 1
ATOM 997 C C . LEU A 1 128 ? 15.531 3.079 -8.824 1.00 74.88 128 LEU A C 1
ATOM 999 O O . LEU A 1 128 ? 15.796 3.386 -9.994 1.00 74.88 128 LEU A O 1
ATOM 1003 N N . VAL A 1 129 ? 14.351 3.338 -8.255 1.00 72.94 129 VAL A N 1
ATOM 1004 C CA . VAL A 1 129 ? 13.282 4.096 -8.914 1.00 72.94 129 VAL A CA 1
ATOM 1005 C C . VAL A 1 129 ? 13.734 5.536 -9.142 1.00 72.94 129 VAL A C 1
ATOM 1007 O O . VAL A 1 129 ? 13.686 5.998 -10.279 1.00 72.94 129 VAL A O 1
ATOM 1010 N N . GLU A 1 130 ? 14.285 6.202 -8.127 1.00 79.31 130 GLU A N 1
ATOM 1011 C CA . GLU A 1 130 ? 14.830 7.560 -8.237 1.00 79.31 130 GLU A CA 1
ATOM 1012 C C . GLU A 1 130 ? 15.886 7.668 -9.338 1.00 79.31 130 GLU A C 1
ATOM 1014 O O . GLU A 1 130 ? 15.812 8.553 -10.191 1.00 79.31 130 GLU A O 1
ATOM 1019 N N . LYS A 1 131 ? 16.840 6.732 -9.383 1.00 82.06 131 LYS A N 1
ATOM 1020 C CA . LYS A 1 131 ? 17.901 6.731 -10.398 1.00 82.06 131 LYS A CA 1
ATOM 1021 C C . LYS A 1 131 ? 17.353 6.573 -11.820 1.00 82.06 131 LYS A C 1
ATOM 1023 O O . LYS A 1 131 ? 17.846 7.212 -12.756 1.00 82.06 131 LYS A O 1
ATOM 1028 N N . SER A 1 132 ? 16.333 5.734 -11.995 1.00 74.75 132 SER A N 1
ATOM 1029 C CA . SER A 1 132 ? 15.673 5.541 -13.292 1.00 74.75 132 SER A CA 1
ATOM 1030 C C . SER A 1 132 ? 14.906 6.798 -13.710 1.00 74.75 132 SER A C 1
ATOM 1032 O O . SER A 1 132 ? 15.062 7.268 -14.838 1.00 74.75 132 SER A O 1
ATOM 1034 N N . THR A 1 133 ? 14.165 7.401 -12.777 1.00 75.81 133 THR A N 1
ATOM 1035 C CA . THR A 1 133 ? 13.417 8.646 -12.988 1.00 75.81 133 THR A CA 1
ATOM 1036 C C . THR A 1 133 ? 14.339 9.811 -13.351 1.00 75.81 133 THR A C 1
ATOM 1038 O O . THR A 1 133 ? 14.084 10.520 -14.325 1.00 75.81 133 THR A O 1
ATOM 1041 N N . GLN A 1 134 ? 15.465 9.963 -12.648 1.00 79.94 134 GLN A N 1
ATOM 1042 C CA . GLN A 1 134 ? 16.472 10.992 -12.931 1.00 79.94 134 GLN A CA 1
ATOM 1043 C C . GLN A 1 134 ? 17.075 10.844 -14.333 1.00 79.94 134 GLN A C 1
ATOM 1045 O O . GLN A 1 134 ? 17.237 11.834 -15.047 1.00 79.94 134 GLN A O 1
ATOM 1050 N N . THR A 1 135 ? 17.366 9.611 -14.756 1.00 80.69 135 THR A N 1
ATOM 1051 C CA . THR A 1 135 ? 17.952 9.336 -16.078 1.00 80.69 135 THR A CA 1
ATOM 1052 C C . THR A 1 135 ? 16.989 9.704 -17.211 1.00 80.69 135 THR A C 1
ATOM 1054 O O . THR A 1 135 ? 17.400 10.267 -18.226 1.00 80.69 135 THR A O 1
ATOM 1057 N N . GLU A 1 136 ? 15.697 9.416 -17.046 1.00 74.50 136 GLU A N 1
ATOM 1058 C CA . GLU A 1 136 ? 14.680 9.706 -18.060 1.00 74.50 136 GLU A CA 1
ATOM 1059 C C . GLU A 1 136 ? 14.330 11.204 -18.113 1.00 74.50 136 GLU A C 1
ATOM 1061 O O . GLU A 1 136 ? 14.249 11.785 -19.199 1.00 74.50 136 GLU A O 1
ATOM 1066 N N . MET A 1 137 ? 14.246 11.866 -16.953 1.00 75.31 137 MET A N 1
ATOM 1067 C CA . MET A 1 137 ? 14.038 13.316 -16.855 1.00 75.31 137 MET A CA 1
ATOM 1068 C C . MET A 1 137 ? 15.192 14.135 -17.442 1.00 75.31 137 MET A C 1
ATOM 1070 O O . MET A 1 137 ? 14.944 15.183 -18.038 1.00 75.31 137 MET A O 1
ATOM 1074 N N . ALA A 1 138 ? 16.437 13.667 -17.304 1.00 83.00 138 ALA A N 1
ATOM 1075 C CA . ALA A 1 138 ? 17.611 14.335 -17.865 1.00 83.00 138 ALA A CA 1
ATOM 1076 C C . ALA A 1 138 ? 17.661 14.266 -19.401 1.00 83.00 138 ALA A C 1
ATOM 1078 O O . ALA A 1 138 ? 18.272 15.120 -20.040 1.00 83.00 138 ALA A O 1
ATOM 1079 N N . ARG A 1 139 ? 17.024 13.254 -20.004 1.00 85.88 139 ARG A N 1
ATOM 1080 C CA . ARG A 1 139 ? 17.077 13.022 -21.452 1.00 85.88 139 ARG A CA 1
ATOM 1081 C C . ARG A 1 139 ? 16.066 13.864 -22.225 1.00 85.88 139 ARG A C 1
ATOM 1083 O O . ARG A 1 139 ? 16.389 14.346 -23.307 1.00 85.88 139 ARG A O 1
ATOM 1090 N N . ASN A 1 140 ? 14.849 14.006 -21.702 1.00 89.12 140 ASN A N 1
ATOM 1091 C CA . ASN A 1 140 ? 13.829 14.885 -22.270 1.00 89.12 140 ASN A CA 1
ATOM 1092 C C . ASN A 1 140 ? 12.804 15.297 -21.190 1.00 89.12 140 ASN A C 1
ATOM 1094 O O . ASN A 1 140 ? 11.854 14.543 -20.936 1.00 89.12 140 ASN A O 1
ATOM 1098 N N . PRO A 1 141 ? 12.964 16.484 -20.576 1.00 83.88 141 PRO A N 1
ATOM 1099 C CA . PRO A 1 141 ? 12.127 16.928 -19.463 1.00 83.88 141 PRO A CA 1
ATOM 1100 C C . PRO A 1 141 ? 10.673 17.214 -19.857 1.00 83.88 141 PRO A C 1
ATOM 1102 O O . PRO A 1 141 ? 9.812 17.223 -18.981 1.00 83.88 141 PRO A O 1
ATOM 1105 N N . GLU A 1 142 ? 10.399 17.432 -21.144 1.00 91.69 142 GLU A N 1
ATOM 1106 C CA . GLU A 1 142 ? 9.060 17.734 -21.668 1.00 91.69 142 GLU A CA 1
ATOM 1107 C C . GLU A 1 142 ? 8.360 16.504 -22.252 1.00 91.69 142 GLU A C 1
ATOM 1109 O O . GLU A 1 142 ? 7.222 16.588 -22.715 1.00 91.69 142 GLU A O 1
ATOM 1114 N N . SER A 1 143 ? 9.011 15.336 -22.234 1.00 91.62 143 SER A N 1
ATOM 1115 C CA . SER A 1 143 ? 8.348 14.116 -22.687 1.00 91.62 143 SER A CA 1
ATOM 1116 C C . SER A 1 143 ? 7.122 13.815 -21.806 1.00 91.62 143 SER A C 1
ATOM 1118 O O . SER A 1 143 ? 7.203 13.963 -20.583 1.00 91.62 143 SER A O 1
ATOM 1120 N N . PRO A 1 144 ? 5.999 13.332 -22.377 1.00 91.69 144 PRO A N 1
ATOM 1121 C CA . PRO A 1 144 ? 4.810 12.976 -21.598 1.00 91.69 144 PRO A CA 1
ATOM 1122 C C . PRO A 1 144 ? 5.117 12.040 -20.422 1.00 91.69 144 PRO A C 1
ATOM 1124 O O . PRO A 1 144 ? 4.584 12.211 -19.329 1.00 91.69 144 PRO A O 1
ATOM 1127 N N . ARG A 1 145 ? 6.058 11.107 -20.622 1.00 84.50 145 ARG A N 1
ATOM 1128 C CA . ARG A 1 145 ? 6.531 10.182 -19.588 1.00 84.50 145 ARG A CA 1
ATOM 1129 C C . ARG A 1 145 ? 7.303 10.883 -18.468 1.00 84.50 145 ARG A C 1
ATOM 1131 O O . ARG A 1 145 ? 7.106 10.546 -17.307 1.00 84.50 145 ARG A O 1
ATOM 1138 N N . ALA A 1 146 ? 8.156 11.861 -18.781 1.00 83.69 146 ALA A N 1
ATOM 1139 C CA . ALA A 1 146 ? 8.845 12.650 -17.759 1.00 83.69 146 ALA A CA 1
ATOM 1140 C C . ALA A 1 146 ? 7.862 13.499 -16.938 1.00 83.69 146 ALA A C 1
ATOM 1142 O O . ALA A 1 146 ? 8.029 13.618 -15.726 1.00 83.69 146 ALA A O 1
ATOM 1143 N N . VAL A 1 147 ? 6.817 14.043 -17.570 1.00 88.81 147 VAL A N 1
ATOM 1144 C CA . VAL A 1 147 ? 5.750 14.781 -16.872 1.00 88.81 147 VAL A CA 1
ATOM 1145 C C . VAL A 1 147 ? 4.973 13.862 -15.925 1.00 88.81 147 VAL A C 1
ATOM 1147 O O . VAL A 1 147 ? 4.714 14.237 -14.785 1.00 88.81 147 VAL A O 1
ATOM 1150 N N . GLU A 1 148 ? 4.629 12.652 -16.364 1.00 88.56 148 GLU A N 1
ATOM 1151 C CA . GLU A 1 148 ? 3.942 11.661 -15.528 1.00 88.56 148 GLU A CA 1
ATOM 1152 C C . GLU A 1 148 ? 4.811 11.196 -14.350 1.00 88.56 148 GLU A C 1
ATOM 1154 O O . GLU A 1 148 ? 4.354 11.185 -13.210 1.00 88.56 148 GLU A O 1
ATOM 1159 N N . LEU A 1 149 ? 6.091 10.901 -14.595 1.00 85.44 149 LEU A N 1
ATOM 1160 C CA . LEU A 1 149 ? 7.033 10.519 -13.542 1.00 85.44 149 LEU A CA 1
ATOM 1161 C C . LEU A 1 149 ? 7.232 11.625 -12.499 1.00 85.44 149 LEU A C 1
ATOM 1163 O O . LEU A 1 149 ? 7.329 11.321 -11.310 1.00 85.44 149 LEU A O 1
ATOM 1167 N N . ARG A 1 150 ? 7.254 12.898 -12.917 1.00 87.94 150 ARG A N 1
ATOM 1168 C CA . ARG A 1 150 ? 7.301 14.039 -11.989 1.00 87.94 150 ARG A CA 1
ATOM 1169 C C . ARG A 1 150 ? 6.077 14.064 -11.090 1.00 87.94 150 ARG A C 1
ATOM 1171 O O . ARG A 1 150 ? 6.244 14.061 -9.882 1.00 87.94 150 ARG A O 1
ATOM 1178 N N . LYS A 1 151 ? 4.874 13.955 -11.664 1.00 91.56 151 LYS A N 1
ATOM 1179 C CA . LYS A 1 151 ? 3.630 13.899 -10.880 1.00 91.56 151 LYS A CA 1
ATOM 1180 C C . LYS A 1 151 ? 3.651 12.772 -9.848 1.00 91.56 151 LYS A C 1
ATOM 1182 O O . LYS A 1 151 ? 3.307 13.000 -8.695 1.00 91.56 151 LYS A O 1
ATOM 1187 N N . ILE A 1 152 ? 4.100 11.576 -10.239 1.00 88.25 152 ILE A N 1
ATOM 1188 C CA . ILE A 1 152 ? 4.236 10.438 -9.317 1.00 88.25 152 ILE A CA 1
ATOM 1189 C C . ILE A 1 152 ? 5.229 10.763 -8.192 1.00 88.25 152 ILE A C 1
ATOM 1191 O O . ILE A 1 152 ? 4.947 10.495 -7.026 1.00 88.25 152 ILE A O 1
ATOM 1195 N N . THR A 1 153 ? 6.377 11.353 -8.531 1.00 89.69 153 THR A N 1
ATOM 1196 C CA . THR A 1 153 ? 7.424 11.715 -7.560 1.00 89.69 153 THR A CA 1
ATOM 1197 C C . THR A 1 153 ? 6.943 12.796 -6.587 1.00 89.69 153 THR A C 1
ATOM 1199 O O . THR A 1 153 ? 7.187 12.694 -5.382 1.00 89.69 153 THR A O 1
ATOM 1202 N N . ASP A 1 154 ? 6.215 13.795 -7.088 1.00 93.94 154 ASP A N 1
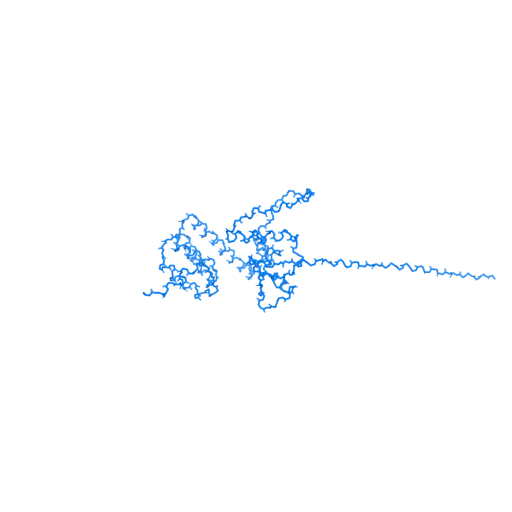ATOM 1203 C CA . ASP A 1 154 ? 5.642 14.885 -6.299 1.00 93.94 154 ASP A CA 1
ATOM 1204 C C . ASP A 1 154 ? 4.604 14.339 -5.307 1.00 93.94 154 ASP A C 1
ATOM 1206 O O . ASP A 1 154 ? 4.703 14.595 -4.106 1.00 93.94 154 ASP A O 1
ATOM 1210 N N . VAL A 1 155 ? 3.681 13.488 -5.778 1.00 95.62 155 VAL A N 1
ATOM 1211 C CA . VAL A 1 155 ? 2.684 12.802 -4.936 1.00 95.62 155 VAL A CA 1
ATOM 1212 C C . VAL A 1 155 ? 3.354 11.942 -3.861 1.00 95.62 155 VAL A C 1
ATOM 1214 O O . VAL A 1 155 ? 2.954 11.977 -2.697 1.00 95.62 155 VAL A O 1
ATOM 1217 N N . GLN A 1 156 ? 4.401 11.190 -4.213 1.00 92.00 156 GLN A N 1
ATOM 1218 C CA . GLN A 1 156 ? 5.132 10.351 -3.257 1.00 92.00 156 GLN A CA 1
ATOM 1219 C C . GLN A 1 156 ? 5.854 11.175 -2.189 1.00 92.00 156 GLN A C 1
ATOM 1221 O O . GLN A 1 156 ? 5.827 10.814 -1.011 1.00 92.00 156 GLN A O 1
ATOM 1226 N N . THR A 1 157 ? 6.462 12.292 -2.582 1.00 93.81 157 THR A N 1
ATOM 1227 C CA . THR A 1 157 ? 7.176 13.188 -1.668 1.00 93.81 157 THR A CA 1
ATOM 1228 C C . THR A 1 157 ? 6.196 13.896 -0.730 1.00 93.81 157 THR A C 1
ATOM 1230 O O . THR A 1 157 ? 6.421 13.936 0.483 1.00 93.81 157 THR A O 1
ATOM 1233 N N . ALA A 1 158 ? 5.066 14.381 -1.255 1.00 96.69 158 ALA A N 1
ATOM 1234 C CA . ALA A 1 158 ? 3.983 14.940 -0.450 1.00 96.69 158 ALA A CA 1
ATOM 1235 C C . ALA A 1 158 ? 3.440 13.907 0.551 1.00 96.69 158 ALA A C 1
ATOM 1237 O O . ALA A 1 158 ? 3.249 14.216 1.729 1.00 96.69 158 ALA A O 1
ATOM 1238 N N . PHE A 1 159 ? 3.262 12.654 0.118 1.00 97.00 159 PHE A N 1
ATOM 1239 C CA . PHE A 1 159 ? 2.807 11.575 0.991 1.00 97.00 159 PHE A CA 1
ATOM 1240 C C . PHE A 1 159 ? 3.814 11.235 2.093 1.00 97.00 159 PHE A C 1
ATOM 1242 O O . PHE A 1 159 ? 3.417 11.032 3.242 1.00 97.00 159 PHE A O 1
ATOM 1249 N N . ALA A 1 160 ? 5.111 11.200 1.775 1.00 94.69 160 ALA A N 1
ATOM 1250 C CA . ALA A 1 160 ? 6.164 10.972 2.761 1.00 94.69 160 ALA A CA 1
ATOM 1251 C C . ALA A 1 160 ? 6.131 12.038 3.866 1.00 94.69 160 ALA A C 1
ATOM 1253 O O . ALA A 1 160 ? 6.159 11.689 5.046 1.00 94.69 160 ALA A O 1
ATOM 1254 N N . LYS A 1 161 ? 5.961 13.310 3.487 1.00 97.81 161 LYS A N 1
ATOM 1255 C CA . LYS A 1 161 ? 5.802 14.421 4.431 1.00 97.81 161 LYS A CA 1
ATOM 1256 C C . LYS A 1 161 ? 4.542 14.278 5.293 1.00 97.81 161 LYS A C 1
ATOM 1258 O O . LYS A 1 161 ? 4.638 14.327 6.513 1.00 97.81 161 LYS A O 1
ATOM 1263 N N . ALA A 1 162 ? 3.376 14.023 4.694 1.00 97.56 162 ALA A N 1
ATOM 1264 C CA . ALA A 1 162 ? 2.128 13.848 5.449 1.00 97.56 162 ALA A CA 1
ATOM 1265 C C . ALA A 1 162 ? 2.208 12.673 6.445 1.00 97.56 162 ALA A C 1
ATOM 1267 O O . ALA A 1 162 ? 1.661 12.721 7.550 1.00 97.56 162 ALA A O 1
ATOM 1268 N N . ARG A 1 163 ? 2.926 11.607 6.075 1.00 97.62 163 ARG A N 1
ATOM 1269 C CA . ARG A 1 163 ? 3.207 10.471 6.958 1.00 97.62 163 ARG A CA 1
ATOM 1270 C C . ARG A 1 163 ? 4.163 10.843 8.094 1.00 97.62 163 ARG A C 1
ATOM 1272 O O . ARG A 1 163 ? 3.977 10.364 9.214 1.00 97.62 163 ARG A O 1
ATOM 1279 N N . GLU A 1 164 ? 5.172 11.664 7.822 1.00 96.38 164 GLU A N 1
ATOM 1280 C CA . GLU A 1 164 ? 6.058 12.208 8.852 1.00 96.38 164 GLU A CA 1
ATOM 1281 C C . GLU A 1 164 ? 5.267 13.065 9.851 1.00 96.38 164 GLU A C 1
ATOM 1283 O O . GLU A 1 164 ? 5.341 12.801 11.052 1.00 96.38 164 GLU A O 1
ATOM 1288 N N . ASP A 1 165 ? 4.417 13.977 9.374 1.00 98.19 165 ASP A N 1
ATOM 1289 C CA . ASP A 1 165 ? 3.523 14.787 10.213 1.00 98.19 165 ASP A CA 1
ATOM 1290 C C . ASP A 1 165 ? 2.635 13.906 11.108 1.00 98.19 165 ASP A C 1
ATOM 1292 O O . ASP A 1 165 ? 2.524 14.134 12.317 1.00 98.19 165 ASP A O 1
ATOM 1296 N N . PHE A 1 166 ? 2.064 12.830 10.553 1.00 97.81 166 PHE A N 1
ATOM 1297 C CA . PHE A 1 166 ? 1.287 11.858 11.325 1.00 97.81 166 PHE A CA 1
ATOM 1298 C C . PHE A 1 166 ? 2.124 11.203 12.432 1.00 97.81 166 PHE A C 1
ATOM 1300 O O . PHE A 1 166 ? 1.663 11.072 13.568 1.00 97.81 166 PHE A O 1
ATOM 1307 N N . SER A 1 167 ? 3.366 10.812 12.125 1.00 96.06 167 SER A N 1
ATOM 1308 C CA . SER A 1 167 ? 4.281 10.190 13.091 1.00 96.06 167 SER A CA 1
ATOM 1309 C C . SER A 1 167 ? 4.661 11.133 14.238 1.00 96.06 167 SER A C 1
ATOM 1311 O O . SER A 1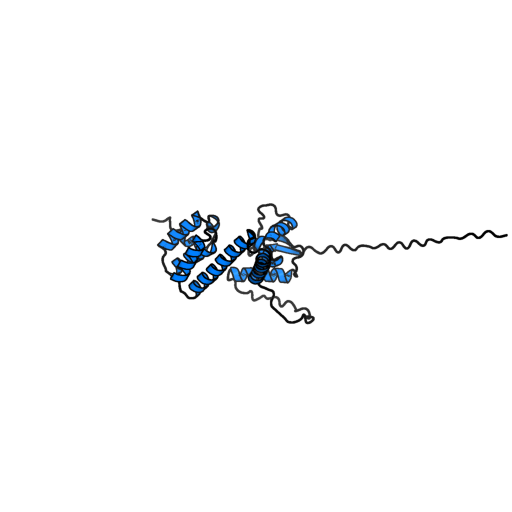 167 ? 4.785 10.700 15.386 1.00 96.06 167 SER A O 1
ATOM 1313 N N . GLN A 1 168 ? 4.749 12.433 13.949 1.00 97.81 168 GLN A N 1
ATOM 1314 C CA . GLN A 1 168 ? 5.003 13.494 14.922 1.00 97.81 168 GLN A CA 1
ATOM 1315 C C . GLN A 1 168 ? 3.738 13.918 15.689 1.00 97.81 168 GLN A C 1
ATOM 1317 O O . GLN A 1 168 ? 3.788 14.842 16.499 1.00 97.81 168 GLN A O 1
ATOM 1322 N N . LYS A 1 169 ? 2.606 13.226 15.481 1.00 97.81 169 LYS A N 1
ATOM 1323 C CA . LYS A 1 169 ? 1.280 13.539 16.046 1.00 97.81 169 LYS A CA 1
ATOM 1324 C C . LYS A 1 169 ? 0.726 14.901 15.607 1.00 97.81 169 LYS A C 1
ATOM 1326 O O . LYS A 1 169 ? -0.187 15.425 16.244 1.00 97.81 169 LYS A O 1
ATOM 1331 N N . ASN A 1 170 ? 1.229 15.456 14.506 1.00 98.25 170 ASN A N 1
ATOM 1332 C CA . ASN A 1 170 ? 0.691 16.656 13.878 1.00 98.25 170 ASN A CA 1
ATOM 1333 C C . ASN A 1 170 ? -0.476 16.282 12.947 1.00 98.25 170 ASN A C 1
ATOM 1335 O O . ASN A 1 170 ? -0.369 16.289 11.720 1.00 98.25 170 ASN A O 1
ATOM 1339 N N . TYR A 1 171 ? -1.595 15.874 13.549 1.00 98.19 171 TYR A N 1
ATOM 1340 C CA . TYR A 1 171 ? -2.714 15.272 12.820 1.00 98.19 171 TYR A CA 1
ATOM 1341 C C . TYR A 1 171 ? -3.412 16.232 11.851 1.00 98.19 171 TYR A C 1
ATOM 1343 O O . TYR A 1 171 ? -3.878 15.789 10.806 1.00 98.19 171 TYR A O 1
ATOM 1351 N N . GLU A 1 172 ? -3.470 17.530 12.154 1.00 97.94 172 GLU A N 1
ATOM 1352 C CA . GLU A 1 172 ? -4.084 18.526 11.263 1.00 97.94 172 GLU A CA 1
ATOM 1353 C C . GLU A 1 172 ? -3.263 18.729 9.983 1.00 97.94 172 GLU A C 1
ATOM 1355 O O . GLU A 1 172 ? -3.828 18.765 8.885 1.00 97.94 172 GLU A O 1
ATOM 1360 N N . ALA A 1 173 ? -1.932 18.791 10.105 1.00 98.12 173 ALA A N 1
ATOM 1361 C CA . ALA A 1 173 ? -1.038 18.862 8.953 1.00 98.12 173 ALA A CA 1
ATOM 1362 C C . ALA A 1 173 ? -1.093 17.571 8.125 1.00 98.12 173 ALA A C 1
ATOM 1364 O O . ALA A 1 173 ? -1.257 17.634 6.907 1.00 98.12 173 ALA A O 1
ATOM 1365 N N . ALA A 1 174 ? -1.066 16.407 8.785 1.00 98.38 174 ALA A N 1
ATOM 1366 C CA . ALA A 1 174 ? -1.186 15.113 8.118 1.00 98.38 174 ALA A CA 1
ATOM 1367 C C . ALA A 1 174 ? -2.510 14.971 7.348 1.00 98.38 174 ALA A C 1
ATOM 1369 O O . ALA A 1 174 ? -2.516 14.506 6.208 1.00 98.38 174 ALA A O 1
ATOM 1370 N N . LEU A 1 175 ? -3.628 15.403 7.947 1.00 98.25 175 LEU A N 1
ATOM 1371 C CA . LEU A 1 175 ? -4.946 15.401 7.310 1.00 98.25 175 LEU A CA 1
ATOM 1372 C C . LEU A 1 175 ? -4.983 16.319 6.087 1.00 98.25 175 LEU A C 1
ATOM 1374 O O . LEU A 1 175 ? -5.475 15.924 5.032 1.00 98.25 175 LEU A O 1
ATOM 1378 N N . SER A 1 176 ? -4.448 17.533 6.223 1.00 98.25 176 SER A N 1
ATOM 1379 C CA . SER A 1 176 ? -4.402 18.512 5.134 1.00 98.25 176 SER A CA 1
ATOM 1380 C C . SER A 1 176 ? -3.553 18.000 3.969 1.00 98.25 176 SER A C 1
ATOM 1382 O O . SER A 1 176 ? -4.006 18.031 2.827 1.00 98.25 176 SER A O 1
ATOM 1384 N N . GLY A 1 177 ? -2.377 17.435 4.259 1.00 98.06 177 GLY A N 1
ATOM 1385 C CA . GLY A 1 177 ? -1.511 16.831 3.247 1.00 98.06 177 GLY A CA 1
ATOM 1386 C C . GLY A 1 177 ? -2.161 15.635 2.549 1.00 98.06 177 GLY A C 1
ATOM 1387 O O . GLY A 1 177 ? -2.101 15.527 1.328 1.00 98.06 177 GLY A O 1
ATOM 1388 N N . ALA A 1 178 ? -2.851 14.759 3.289 1.00 97.94 178 ALA A N 1
ATOM 1389 C CA . ALA A 1 178 ? -3.581 13.637 2.696 1.00 97.94 178 ALA A CA 1
ATOM 1390 C C . ALA A 1 178 ? -4.687 14.099 1.726 1.00 97.94 178 ALA A C 1
ATOM 1392 O O . ALA A 1 178 ? -4.858 13.507 0.658 1.00 97.94 178 ALA A O 1
ATOM 1393 N N . ARG A 1 179 ? -5.408 15.175 2.065 1.00 98.12 179 ARG A N 1
ATOM 1394 C CA . ARG A 1 179 ? -6.452 15.758 1.207 1.00 98.12 179 ARG A CA 1
ATOM 1395 C C . ARG A 1 179 ? -5.885 16.400 -0.049 1.00 98.12 179 ARG A C 1
ATOM 1397 O O . ARG A 1 179 ? -6.396 16.123 -1.128 1.00 98.12 179 ARG A O 1
ATOM 1404 N N . GLU A 1 180 ? -4.809 17.171 0.075 1.00 97.88 180 GLU A N 1
ATOM 1405 C CA . GLU A 1 180 ? -4.121 17.767 -1.075 1.00 97.88 180 GLU A CA 1
ATOM 1406 C C . GLU A 1 180 ? -3.663 16.683 -2.064 1.00 97.88 180 GLU A C 1
ATOM 1408 O O . GLU A 1 180 ? -3.901 16.783 -3.267 1.00 97.88 180 GLU A O 1
ATOM 1413 N N . ILE A 1 181 ? -3.096 15.583 -1.558 1.00 97.94 181 ILE A N 1
ATOM 1414 C CA . ILE A 1 181 ? -2.691 14.451 -2.399 1.00 97.94 181 ILE A CA 1
ATOM 1415 C C . ILE A 1 181 ? -3.898 13.813 -3.095 1.00 97.94 181 ILE A C 1
ATOM 1417 O O . ILE A 1 181 ? -3.810 13.484 -4.273 1.00 97.94 181 ILE A O 1
ATOM 1421 N N . ARG A 1 182 ? -5.035 13.650 -2.407 1.00 96.88 182 ARG A N 1
ATOM 1422 C CA . ARG A 1 182 ? -6.267 13.121 -3.021 1.00 96.88 182 ARG A CA 1
ATOM 1423 C C . ARG A 1 182 ? -6.833 14.036 -4.107 1.00 96.88 182 ARG A C 1
ATOM 1425 O O . ARG A 1 182 ? -7.426 13.535 -5.060 1.00 96.88 182 ARG A O 1
ATOM 1432 N N . GLU A 1 183 ? -6.715 15.350 -3.939 1.00 96.88 183 GLU A N 1
ATOM 1433 C CA . GLU A 1 183 ? -7.135 16.327 -4.948 1.00 96.88 183 GLU A CA 1
ATOM 1434 C C . GLU A 1 183 ? -6.261 16.230 -6.204 1.00 96.88 183 GLU A C 1
ATOM 1436 O O . GLU A 1 183 ? -6.776 16.313 -7.319 1.00 96.88 183 GLU A O 1
ATOM 1441 N N . GLN A 1 184 ? -4.959 15.988 -6.030 1.00 95.88 184 GLN A N 1
ATOM 1442 C CA . GLN A 1 184 ? -4.016 15.777 -7.130 1.00 95.88 184 GLN A CA 1
ATOM 1443 C C . GLN A 1 184 ? -4.188 14.405 -7.800 1.00 95.88 184 GLN A C 1
ATOM 1445 O O . GLN A 1 184 ? -4.194 14.311 -9.029 1.00 95.88 184 GLN A O 1
ATOM 1450 N N . ASP A 1 185 ? -4.337 13.347 -7.002 1.00 96.38 185 ASP A N 1
ATOM 1451 C CA . ASP A 1 185 ? -4.501 11.968 -7.449 1.00 96.38 185 ASP A CA 1
ATOM 1452 C C . ASP A 1 185 ? -5.500 11.202 -6.567 1.00 96.38 185 ASP A C 1
ATOM 1454 O O . ASP A 1 185 ? -5.168 10.544 -5.576 1.00 96.38 185 ASP A O 1
ATOM 1458 N N . SER A 1 186 ? -6.767 11.230 -6.984 1.00 96.19 186 SER A N 1
ATOM 1459 C CA . SER A 1 186 ? -7.840 10.505 -6.294 1.00 96.19 186 SER A CA 1
ATOM 1460 C C . SER A 1 186 ? -7.669 8.977 -6.311 1.00 96.19 186 SER A C 1
ATOM 1462 O O . SER A 1 186 ? -8.263 8.296 -5.466 1.00 96.19 186 SER A O 1
ATOM 1464 N N . ALA A 1 187 ? -6.858 8.433 -7.230 1.00 95.19 187 ALA A N 1
ATOM 1465 C CA . ALA A 1 187 ? -6.581 7.004 -7.336 1.00 95.19 187 ALA A CA 1
ATOM 1466 C C . ALA A 1 187 ? -5.485 6.537 -6.356 1.00 95.19 187 ALA A C 1
ATOM 1468 O O . ALA A 1 187 ? -5.315 5.333 -6.139 1.00 95.19 187 ALA A O 1
ATOM 1469 N N . PHE A 1 188 ? -4.769 7.464 -5.716 1.00 95.31 188 PHE A N 1
ATOM 1470 C CA . PHE A 1 188 ? -3.693 7.151 -4.787 1.00 95.31 188 PHE A CA 1
ATOM 1471 C C . PHE A 1 188 ? -4.226 6.690 -3.418 1.00 95.31 188 PHE A C 1
ATOM 1473 O O . PHE A 1 188 ? -4.334 7.450 -2.454 1.00 95.31 188 PHE A O 1
ATOM 1480 N N . LEU A 1 189 ? -4.548 5.395 -3.321 1.00 95.75 189 LEU A N 1
ATOM 1481 C CA . LEU A 1 189 ? -5.104 4.746 -2.125 1.00 95.75 189 LEU A CA 1
ATOM 1482 C C . LEU A 1 189 ? -4.355 5.039 -0.801 1.00 95.75 189 LEU A C 1
ATOM 1484 O O . LEU A 1 189 ? -5.031 5.193 0.218 1.00 95.75 189 LEU A O 1
ATOM 1488 N N . PRO A 1 190 ? -3.010 5.152 -0.746 1.00 96.94 190 PRO A N 1
ATOM 1489 C CA . PRO A 1 190 ? -2.319 5.436 0.513 1.00 96.94 190 PRO A CA 1
ATOM 1490 C C . PRO A 1 190 ? -2.767 6.734 1.201 1.00 96.94 190 PRO A C 1
ATOM 1492 O O . PRO A 1 190 ? -2.869 6.752 2.427 1.00 96.94 190 PRO A O 1
ATOM 1495 N N . ALA A 1 191 ? -3.098 7.788 0.445 1.00 96.94 191 ALA A N 1
ATOM 1496 C CA . ALA A 1 191 ? -3.591 9.044 1.019 1.00 96.94 191 ALA A CA 1
ATOM 1497 C C . ALA A 1 191 ? -4.955 8.867 1.706 1.00 96.94 191 ALA A C 1
ATOM 1499 O O . ALA A 1 191 ? -5.164 9.363 2.812 1.00 96.94 191 ALA A O 1
ATOM 1500 N N . TRP A 1 192 ? -5.848 8.073 1.109 1.00 97.75 192 TRP A N 1
ATOM 1501 C CA . TRP A 1 192 ? -7.132 7.716 1.715 1.00 97.75 192 TRP A CA 1
ATOM 1502 C C . TRP A 1 192 ? -6.949 6.963 3.037 1.00 97.75 192 TRP A C 1
ATOM 1504 O O . TRP A 1 192 ? -7.584 7.278 4.040 1.00 97.75 192 TRP A O 1
ATOM 1514 N N . LEU A 1 193 ? -6.054 5.974 3.063 1.00 97.38 193 LEU A N 1
ATOM 1515 C CA . LEU A 1 193 ? -5.795 5.194 4.275 1.00 97.38 193 LEU A CA 1
ATOM 1516 C C . LEU A 1 193 ? -5.160 6.041 5.386 1.00 97.38 193 LEU A C 1
ATOM 1518 O O . LEU A 1 193 ? -5.454 5.818 6.561 1.00 97.38 193 LEU A O 1
ATOM 1522 N N . LEU A 1 194 ? -4.322 7.017 5.025 1.00 97.25 194 LEU A N 1
ATOM 1523 C CA . LEU A 1 194 ? -3.732 7.953 5.977 1.00 97.25 194 LEU A CA 1
ATOM 1524 C C . LEU A 1 194 ? -4.793 8.862 6.612 1.00 97.25 194 LEU A C 1
ATOM 1526 O O . LEU A 1 194 ? -4.807 8.999 7.832 1.00 97.25 194 LEU A O 1
ATOM 1530 N N . GLU A 1 195 ? -5.711 9.426 5.824 1.00 98.12 195 GLU A N 1
ATOM 1531 C CA . GLU A 1 195 ? -6.814 10.249 6.343 1.00 98.12 195 GLU A CA 1
ATOM 1532 C C . GLU A 1 195 ? -7.718 9.453 7.299 1.00 98.12 195 GLU A C 1
ATOM 1534 O O . GLU A 1 195 ? -8.021 9.914 8.403 1.00 98.12 195 GLU A O 1
ATOM 1539 N N . LEU A 1 196 ? -8.050 8.205 6.955 1.00 97.50 196 LEU A N 1
ATOM 1540 C CA . LEU A 1 196 ? -8.790 7.322 7.859 1.00 97.50 196 LEU A CA 1
ATOM 1541 C C . LEU A 1 196 ? -8.026 7.058 9.171 1.00 97.50 196 LEU A C 1
ATOM 1543 O O . LEU A 1 196 ? -8.614 7.075 10.255 1.00 97.50 196 LEU A O 1
ATOM 1547 N N . ALA A 1 197 ? -6.709 6.841 9.094 1.00 97.38 197 ALA A N 1
ATOM 1548 C CA . ALA A 1 197 ? -5.866 6.669 10.275 1.00 97.38 197 ALA A CA 1
ATOM 1549 C C . ALA A 1 197 ? -5.831 7.935 11.150 1.00 97.38 197 ALA A C 1
ATOM 1551 O O . ALA A 1 197 ? -5.828 7.825 12.378 1.00 97.38 197 ALA A O 1
ATOM 1552 N N . VAL A 1 198 ? -5.854 9.127 10.543 1.00 98.00 198 VAL A N 1
ATOM 1553 C CA . VAL A 1 198 ? -5.961 10.402 11.267 1.00 98.00 198 VAL A CA 1
ATOM 1554 C C . VAL A 1 198 ? -7.285 10.499 12.025 1.00 98.00 198 VAL A C 1
ATOM 1556 O O . VAL A 1 198 ? -7.259 10.775 13.226 1.00 98.00 198 VAL A O 1
ATOM 1559 N N . PHE A 1 199 ? -8.430 10.221 11.388 1.00 97.81 199 PHE A N 1
ATOM 1560 C CA . PHE A 1 199 ? -9.730 10.266 12.075 1.00 97.81 199 PHE A CA 1
ATOM 1561 C C . PHE A 1 199 ? -9.781 9.332 13.282 1.00 97.81 199 PHE A C 1
ATOM 1563 O O . PHE A 1 199 ? -10.252 9.724 14.353 1.00 97.81 199 PHE A O 1
ATOM 1570 N N . ARG A 1 200 ? -9.219 8.129 13.140 1.00 96.69 200 ARG A N 1
ATOM 1571 C CA . ARG A 1 200 ? -9.091 7.175 14.243 1.00 96.69 200 ARG A CA 1
ATOM 1572 C C . ARG A 1 200 ? -8.238 7.727 15.388 1.00 96.69 200 ARG A C 1
ATOM 1574 O O . ARG A 1 200 ? -8.641 7.636 16.545 1.00 96.69 200 ARG A O 1
ATOM 1581 N N . SER A 1 201 ? -7.080 8.321 15.094 1.00 97.12 201 SER A N 1
ATOM 1582 C CA . SER A 1 201 ? -6.211 8.929 16.117 1.00 97.12 201 SER A CA 1
ATOM 1583 C C . SER A 1 201 ? -6.881 10.101 16.842 1.00 97.12 201 SER A C 1
ATOM 1585 O O . SER A 1 201 ? -6.657 10.295 18.037 1.00 97.12 201 SER A O 1
ATOM 1587 N N . LEU A 1 202 ? -7.740 10.846 16.141 1.00 97.31 202 LEU A N 1
ATOM 1588 C CA . LEU A 1 202 ? -8.538 11.943 16.692 1.00 97.31 202 LEU A CA 1
ATOM 1589 C C . LEU A 1 202 ? -9.841 11.480 17.372 1.00 97.31 202 LEU A C 1
ATOM 1591 O O . LEU A 1 202 ? -10.575 12.321 17.887 1.00 97.31 202 LEU A O 1
ATOM 1595 N N . LYS A 1 203 ? -10.128 10.168 17.404 1.00 97.00 203 LYS A N 1
ATOM 1596 C CA . LYS A 1 203 ? -11.368 9.571 17.943 1.00 97.00 203 LYS A CA 1
ATOM 1597 C C . LYS A 1 203 ? -12.649 10.108 17.293 1.00 97.00 203 LYS A C 1
ATOM 1599 O O . LYS A 1 203 ? -13.683 10.240 17.945 1.00 97.00 203 LYS A O 1
ATOM 1604 N N . LYS A 1 204 ? -12.584 10.423 16.002 1.00 97.31 204 LYS A N 1
ATOM 1605 C CA . LYS A 1 204 ? -13.710 10.946 15.226 1.00 97.31 204 LYS A CA 1
ATOM 1606 C C . LYS A 1 204 ? -14.402 9.828 14.449 1.00 97.31 204 LYS A C 1
ATOM 1608 O O . LYS A 1 204 ? -14.306 9.746 13.228 1.00 97.31 204 LYS A O 1
ATOM 1613 N N . GLU A 1 205 ? -15.062 8.930 15.175 1.00 95.94 205 GLU A N 1
ATOM 1614 C CA . GLU A 1 205 ? -15.587 7.675 14.614 1.00 95.94 205 GLU A CA 1
ATOM 1615 C C . GLU A 1 205 ? -16.673 7.887 13.547 1.00 95.94 205 GLU A C 1
ATOM 1617 O O . GLU A 1 205 ? -16.684 7.188 12.536 1.00 95.94 205 GLU A O 1
ATOM 1622 N N . GLU A 1 206 ? -17.561 8.871 13.716 1.00 95.81 206 GLU A N 1
ATOM 1623 C CA . GLU A 1 206 ? -18.608 9.161 12.722 1.00 95.81 206 GLU A CA 1
ATOM 1624 C C . GLU A 1 206 ? -18.017 9.650 11.393 1.00 95.81 206 GLU A C 1
ATOM 1626 O O . GLU A 1 206 ? -18.386 9.155 10.326 1.00 95.81 206 GLU A O 1
ATOM 1631 N N . GLU A 1 207 ? -17.040 10.560 11.464 1.00 97.31 207 GLU A N 1
ATOM 1632 C CA . GLU A 1 207 ? -16.300 11.054 10.298 1.00 97.31 207 GLU A CA 1
ATOM 1633 C C . GLU A 1 207 ? -15.529 9.908 9.626 1.00 97.31 207 GLU A C 1
ATOM 1635 O O . GLU A 1 207 ? -15.592 9.756 8.407 1.00 97.31 207 GLU A O 1
ATOM 1640 N N . ALA A 1 208 ? -14.882 9.040 10.415 1.00 97.00 208 ALA A N 1
ATOM 1641 C CA . ALA A 1 208 ? -14.174 7.866 9.911 1.00 97.00 208 ALA A CA 1
ATOM 1642 C C . ALA A 1 208 ? -15.104 6.888 9.170 1.00 97.00 208 ALA A C 1
ATOM 1644 O O . ALA A 1 208 ? -14.736 6.385 8.108 1.00 97.00 208 ALA A O 1
ATOM 1645 N N . ARG A 1 209 ? -16.319 6.633 9.681 1.00 96.06 209 ARG A N 1
ATOM 1646 C CA . ARG A 1 209 ? -17.312 5.760 9.024 1.00 96.06 209 ARG A CA 1
ATOM 1647 C C . ARG A 1 209 ? -17.831 6.352 7.715 1.00 96.06 209 ARG A C 1
ATOM 1649 O O . ARG A 1 209 ? -17.888 5.647 6.701 1.00 96.06 209 ARG A O 1
ATOM 1656 N N . ALA A 1 210 ? -18.193 7.635 7.725 1.00 96.50 210 ALA A N 1
ATOM 1657 C CA . ALA A 1 210 ? -18.633 8.335 6.520 1.00 96.50 210 ALA A CA 1
ATOM 1658 C C . ALA A 1 210 ? -17.530 8.303 5.450 1.00 96.50 210 ALA A C 1
ATOM 1660 O O . ALA A 1 210 ? -17.773 7.929 4.301 1.00 96.50 210 ALA A O 1
ATOM 1661 N N . PHE A 1 211 ? -16.295 8.580 5.864 1.00 97.50 211 PHE A N 1
ATOM 1662 C CA . PHE A 1 211 ? -15.129 8.558 4.996 1.00 97.50 211 PHE A CA 1
ATOM 1663 C C . PHE A 1 211 ? -14.796 7.158 4.462 1.00 97.50 211 PHE A C 1
ATOM 1665 O O . PHE A 1 211 ? -14.509 7.002 3.278 1.00 97.50 211 PHE A O 1
ATOM 1672 N N . ALA A 1 212 ? -14.869 6.113 5.293 1.00 97.19 212 ALA A N 1
ATOM 1673 C CA . ALA A 1 212 ? -14.661 4.731 4.859 1.00 97.19 212 ALA A CA 1
ATOM 1674 C C . ALA A 1 212 ? -15.683 4.305 3.790 1.00 97.19 212 ALA A C 1
ATOM 1676 O O . ALA A 1 212 ? -15.339 3.584 2.852 1.00 97.19 212 ALA A O 1
ATOM 1677 N N . SER A 1 213 ? -16.923 4.788 3.897 1.00 96.19 213 SER A N 1
ATOM 1678 C CA . SER A 1 213 ? -17.963 4.549 2.892 1.00 96.19 213 SER A CA 1
ATOM 1679 C C . SER A 1 213 ? -17.629 5.239 1.564 1.00 96.19 213 SER A C 1
ATOM 1681 O O . SER A 1 213 ? -17.692 4.604 0.512 1.00 96.19 213 SER A O 1
ATOM 1683 N N . GLU A 1 214 ? -17.197 6.506 1.601 1.00 97.25 214 GLU A N 1
ATOM 1684 C CA . GLU A 1 214 ? -16.713 7.232 0.414 1.00 97.25 214 GLU A CA 1
ATOM 1685 C C . GLU A 1 214 ? -15.515 6.519 -0.233 1.00 97.25 214 GLU A C 1
ATOM 1687 O O . GLU A 1 214 ? -15.478 6.329 -1.453 1.00 97.25 214 GLU A O 1
ATOM 1692 N N . LEU A 1 215 ? -14.565 6.066 0.591 1.00 96.88 215 LEU A N 1
ATOM 1693 C CA . LEU A 1 215 ? -13.385 5.323 0.161 1.00 96.88 215 LEU A CA 1
ATOM 1694 C C . LEU A 1 215 ? -13.781 4.080 -0.630 1.00 96.88 215 LEU A C 1
ATOM 1696 O O . LEU A 1 215 ? -13.234 3.866 -1.706 1.00 96.88 215 LEU A O 1
ATOM 1700 N N . LEU A 1 216 ? -14.750 3.290 -0.163 1.00 96.56 216 LEU A N 1
ATOM 1701 C CA . LEU A 1 216 ? -15.195 2.088 -0.877 1.00 96.56 216 LEU A CA 1
ATOM 1702 C C . LEU A 1 216 ? -15.900 2.377 -2.200 1.00 96.56 216 LEU A C 1
ATOM 1704 O O . LEU A 1 216 ? -15.781 1.581 -3.132 1.00 96.56 216 LEU A O 1
ATOM 1708 N N . VAL A 1 217 ? -16.609 3.503 -2.304 1.00 96.44 217 VAL A N 1
ATOM 1709 C CA . VAL A 1 217 ? -17.214 3.930 -3.573 1.00 96.44 217 VAL A CA 1
ATOM 1710 C C . VAL A 1 217 ? -16.125 4.242 -4.600 1.00 96.44 217 VAL A C 1
ATOM 1712 O O . VAL A 1 217 ? -16.255 3.872 -5.767 1.00 96.44 217 VAL A O 1
ATOM 1715 N N . LYS A 1 218 ? -15.039 4.901 -4.180 1.00 96.44 218 LYS A N 1
ATOM 1716 C CA . LYS A 1 218 ? -13.916 5.256 -5.063 1.00 96.44 218 LYS A CA 1
ATOM 1717 C C . LYS A 1 218 ? -12.955 4.095 -5.317 1.00 96.44 218 LYS A C 1
ATOM 1719 O O . LYS A 1 218 ? -12.425 3.977 -6.417 1.00 96.44 218 LYS A O 1
ATOM 1724 N N . HIS A 1 219 ? -12.772 3.224 -4.328 1.00 95.12 219 HIS A N 1
ATOM 1725 C CA . HIS A 1 219 ? -11.817 2.116 -4.317 1.00 95.12 219 HIS A CA 1
ATOM 1726 C C . HIS A 1 219 ? -12.489 0.805 -3.880 1.00 95.12 219 HIS A C 1
ATOM 1728 O O . HIS A 1 219 ? -12.245 0.326 -2.771 1.00 95.12 219 HIS A O 1
ATOM 1734 N N . PRO A 1 220 ? -13.303 0.158 -4.736 1.00 95.19 220 PRO A N 1
ATOM 1735 C CA . PRO A 1 220 ? -14.027 -1.061 -4.356 1.00 95.19 220 PRO A CA 1
ATOM 1736 C C . PRO A 1 220 ? -13.117 -2.220 -3.916 1.00 95.19 220 PRO A C 1
ATOM 1738 O O . PRO A 1 220 ? -13.489 -3.034 -3.066 1.00 95.19 220 PRO A O 1
ATOM 1741 N N . SER A 1 221 ? -11.895 -2.284 -4.458 1.00 92.00 221 SER A N 1
ATOM 1742 C CA . SER A 1 221 ? -10.871 -3.268 -4.081 1.00 92.00 221 SER A CA 1
ATOM 1743 C C . SER A 1 221 ? -10.400 -3.128 -2.629 1.00 92.00 221 SER A C 1
ATOM 1745 O O . SER A 1 221 ? -9.913 -4.101 -2.053 1.00 92.00 221 SER A O 1
ATOM 1747 N N . ALA A 1 222 ? -10.586 -1.958 -2.010 1.00 92.50 222 ALA A N 1
ATOM 1748 C CA . ALA A 1 222 ? -10.212 -1.712 -0.625 1.00 92.50 222 ALA A CA 1
ATOM 1749 C C . ALA A 1 222 ? -11.120 -2.440 0.383 1.00 92.50 222 ALA A C 1
ATOM 1751 O O . ALA A 1 222 ? -10.725 -2.603 1.533 1.00 92.50 222 ALA A O 1
ATOM 1752 N N . SER A 1 223 ? -12.287 -2.951 -0.033 1.00 91.81 223 SER A N 1
ATOM 1753 C CA . SER A 1 223 ? -13.217 -3.716 0.824 1.00 91.81 223 SER A CA 1
ATOM 1754 C C . SER A 1 223 ? -12.587 -4.931 1.516 1.00 91.81 223 SER A C 1
ATOM 1756 O O . SER A 1 223 ? -13.028 -5.332 2.591 1.00 91.81 223 SER A O 1
ATOM 1758 N N . ALA A 1 224 ? -11.522 -5.496 0.941 1.00 89.56 224 ALA A N 1
ATOM 1759 C CA . ALA A 1 224 ? -10.785 -6.607 1.535 1.00 89.56 224 ALA A CA 1
ATOM 1760 C C . ALA A 1 224 ? -9.832 -6.183 2.673 1.00 89.56 224 ALA A C 1
ATOM 1762 O O . ALA A 1 224 ? -9.331 -7.046 3.401 1.00 89.56 224 ALA A O 1
ATOM 1763 N N . LEU A 1 225 ? -9.562 -4.883 2.843 1.00 89.56 225 LEU A N 1
ATOM 1764 C CA . LEU A 1 225 ? -8.570 -4.391 3.795 1.00 89.56 225 LEU A CA 1
ATOM 1765 C C . LEU A 1 225 ? -9.069 -4.529 5.246 1.00 89.56 225 LEU A C 1
ATOM 1767 O O . LEU A 1 225 ? -10.123 -3.988 5.592 1.00 89.56 225 LEU A O 1
ATOM 1771 N N . PRO A 1 226 ? -8.298 -5.174 6.146 1.00 90.44 226 PRO A N 1
ATOM 1772 C CA . PRO A 1 226 ? -8.690 -5.350 7.546 1.00 90.44 226 PRO A CA 1
ATOM 1773 C C . PRO A 1 226 ? -8.980 -4.039 8.286 1.00 90.44 226 PRO A C 1
ATOM 1775 O O . PRO A 1 226 ? -9.848 -4.016 9.154 1.00 90.44 226 PRO A O 1
ATOM 1778 N N . VAL A 1 227 ? -8.291 -2.951 7.918 1.00 91.12 227 VAL A N 1
ATOM 1779 C CA . VAL A 1 227 ? -8.450 -1.621 8.532 1.00 91.12 227 VAL A CA 1
ATOM 1780 C C . VAL A 1 227 ? -9.854 -1.037 8.349 1.00 91.12 227 VAL A C 1
ATOM 1782 O O . VAL A 1 227 ? -10.280 -0.240 9.177 1.00 91.12 227 VAL A O 1
ATOM 1785 N N . LEU A 1 228 ? -10.591 -1.454 7.313 1.00 94.94 228 LEU A N 1
ATOM 1786 C CA . LEU A 1 228 ? -11.944 -0.960 7.053 1.00 94.94 228 LEU A CA 1
ATOM 1787 C C . LEU A 1 228 ? -13.024 -1.725 7.818 1.00 94.94 228 LEU A C 1
ATOM 1789 O O . LEU A 1 228 ? -14.090 -1.174 8.059 1.00 94.94 228 LEU A O 1
ATOM 1793 N N . ARG A 1 229 ? -12.762 -2.968 8.246 1.00 93.06 229 ARG A N 1
ATOM 1794 C CA . ARG A 1 229 ? -13.777 -3.841 8.870 1.00 93.06 229 ARG A CA 1
ATOM 1795 C C . ARG A 1 229 ? -14.547 -3.198 10.033 1.00 93.06 229 ARG A C 1
ATOM 1797 O O . ARG A 1 229 ? -15.765 -3.370 10.055 1.00 93.06 229 ARG A O 1
ATOM 1804 N N . PRO A 1 230 ? -13.911 -2.458 10.965 1.00 93.81 230 PRO A N 1
ATOM 1805 C CA . PRO A 1 230 ? -14.638 -1.816 12.062 1.00 93.81 230 PRO A CA 1
ATOM 1806 C C . PRO A 1 230 ? -15.691 -0.811 11.579 1.00 93.81 230 PRO A C 1
ATOM 1808 O O . PRO A 1 230 ? -16.728 -0.657 12.208 1.00 93.81 230 PRO A O 1
ATOM 1811 N N . TYR A 1 231 ? -15.453 -0.168 10.437 1.00 93.81 231 TYR A N 1
ATOM 1812 C CA . TYR A 1 231 ? -16.314 0.884 9.899 1.00 93.81 231 TYR A CA 1
ATOM 1813 C C . TYR A 1 231 ? -17.454 0.350 9.021 1.00 93.81 231 TYR A C 1
ATOM 1815 O O . TYR A 1 231 ? -18.389 1.089 8.728 1.00 93.81 231 TYR A O 1
ATOM 1823 N N . LEU A 1 232 ? -17.389 -0.921 8.603 1.00 88.50 232 LEU A N 1
ATOM 1824 C CA . LEU A 1 232 ? -18.371 -1.542 7.703 1.00 88.50 232 LEU A CA 1
ATOM 1825 C C . LEU A 1 232 ? -19.429 -2.378 8.432 1.00 88.50 232 LEU A C 1
ATOM 1827 O O . LEU A 1 232 ? -20.529 -2.553 7.916 1.00 88.50 232 LEU A O 1
ATOM 1831 N N . ASN A 1 233 ? -19.108 -2.903 9.615 1.00 79.44 233 ASN A N 1
ATOM 1832 C CA . ASN A 1 233 ? -19.911 -3.948 10.258 1.00 79.44 233 ASN A CA 1
ATOM 1833 C C . ASN A 1 233 ? -20.975 -3.437 11.246 1.00 79.44 233 ASN A C 1
ATOM 1835 O O . ASN A 1 233 ? -21.775 -4.234 11.722 1.00 79.44 233 ASN A O 1
ATOM 1839 N N . GLU A 1 234 ? -21.028 -2.139 11.554 1.00 64.50 234 GLU A N 1
ATOM 1840 C CA . GLU A 1 234 ? -21.946 -1.610 12.581 1.00 64.50 234 GLU A CA 1
ATOM 1841 C C . GLU A 1 234 ? -23.305 -1.128 12.049 1.00 64.50 234 GLU A C 1
ATOM 1843 O O . GLU A 1 234 ? -24.131 -0.641 12.813 1.00 64.50 234 GLU A O 1
ATOM 1848 N N . VAL A 1 235 ? -23.599 -1.308 10.757 1.00 54.56 235 VAL A N 1
ATOM 1849 C CA . VAL A 1 235 ? -24.897 -0.901 10.174 1.00 54.56 235 VAL A CA 1
ATOM 1850 C C . VAL A 1 235 ? -26.052 -1.842 10.578 1.00 54.56 235 VAL A C 1
ATOM 1852 O O . VAL A 1 235 ? -27.199 -1.610 10.209 1.00 54.56 235 VAL A O 1
ATOM 1855 N N . ALA A 1 236 ? -25.807 -2.896 11.363 1.00 46.94 236 ALA A N 1
ATOM 1856 C CA . ALA A 1 236 ? -26.827 -3.903 11.647 1.00 46.94 236 ALA A CA 1
ATOM 1857 C C . ALA A 1 236 ? -26.818 -4.410 13.094 1.00 46.94 236 ALA A C 1
ATOM 1859 O O . ALA A 1 236 ? -26.477 -5.560 13.332 1.00 46.94 236 ALA A O 1
ATOM 1860 N N . THR A 1 237 ? -27.271 -3.583 14.037 1.00 43.66 237 THR A N 1
ATOM 1861 C CA . THR A 1 237 ? -28.144 -4.046 15.134 1.00 43.66 237 THR A CA 1
ATOM 1862 C C . THR A 1 237 ? -28.827 -2.830 15.772 1.00 43.66 237 THR A C 1
ATOM 1864 O O . THR A 1 237 ? -28.124 -2.051 16.416 1.00 43.66 237 THR A O 1
ATOM 1867 N N . PRO A 1 238 ? -30.140 -2.618 15.547 1.00 51.44 238 PRO A N 1
ATOM 1868 C CA . PRO A 1 238 ? -30.937 -1.676 16.333 1.00 51.44 238 PRO A CA 1
ATOM 1869 C C . PRO A 1 238 ? -31.091 -2.128 17.791 1.00 51.44 238 PRO A C 1
ATOM 1871 O O . PRO A 1 238 ? -31.016 -3.354 18.045 1.00 51.44 238 PRO A O 1
#

Foldseek 3Di:
DDDDDDDDDDDPPPPPPPPPPPPPPFDKDFAAPLGDQLQVLCCLQPVGSVCSVVQCVQLVNDPVSDDDGRRITTDDPSVDDPVVSVVSRVVVSCVVVVNDDPPPPPPPPDDPDPCDDDDDDDDDSVRVLVVVLVVVCVVPVPPPVNVVSVLVVVLVVLLVVLVVCVVVVVLVSNLVSLVVSCVSPVPPVSSLVSNLVSCVVVVVLVVSLVSLVVSCVSPVVCVPPPSSVVSPPPPDDD

Radius of gyration: 28.27 Å; chains: 1; bounding box: 93×61×84 Å

Secondary structure (DSSP, 8-state):
-----------------------PPPEEEE--TTPPPHHHHHHHHHS-TTHHHHHHHHTT--TTT---TT-EEEE---SS-HHHHHHHHHHHHHHHHT----S-----------------PPPPHHHHHHHHHHHHHHH-TTSHHHHHHHHHHHHHHHHHHHHHHHHTT-HHHHHHHHHHHHHH-TT-HHHHHHHHHHHHHTT-HHHHHHHHHHHHHH-GGGGG-GGGHHHHGGGS--